Protein AF-A0A429BPX8-F1 (afdb_monomer)

Mean predicted aligned error: 16.84 Å

Solvent-accessible surface area (backbone atoms only — not comparable to full-atom values): 12762 Å² total; per-residue (Å²): 131,60,72,66,60,54,51,32,53,78,68,68,67,48,91,62,85,74,58,67,70,58,52,50,53,50,52,52,52,52,49,54,51,34,55,75,70,69,46,94,71,78,53,70,66,59,53,49,53,54,51,48,54,53,49,52,51,53,51,51,50,56,53,48,57,53,51,55,59,54,53,68,67,63,76,77,79,81,88,82,82,88,76,83,81,68,98,80,76,72,78,88,80,71,77,51,85,82,66,70,65,65,70,73,91,49,51,69,61,39,54,49,37,50,53,40,27,74,74,64,36,29,66,36,15,33,54,50,12,50,49,28,16,17,46,24,49,70,44,58,75,75,52,17,54,52,28,39,52,50,13,52,56,27,24,60,65,5,44,95,76,32,81,68,38,77,68,64,46,71,61,51,71,56,31,30,52,55,29,41,54,53,17,51,52,30,46,76,67,71,40,80,65,19,59,60,31,50,50,32,24,53,30,28,47,52,39,41,51,52,53,51,53,50,51,55,51,52,54,49,53,53,67,74,74,107

Radius of gyration: 24.96 Å; Cα contacts (8 Å, |Δi|>4): 190; chains: 1; bounding box: 56×47×80 Å

Sequence (226 aa):
MPKSTVADLLNGRSQKVPDFLLMRTIVEVCQVIAVKSGMPIESVEELTAEFTILWQAAKAEEGEAARRRNRSSAAARTGGDVLEPVPGEQSSWRPSAMDQRVPLHWGRLGKFRLRLAENGDARAAHELAVLLACEACGAGEKEAGHWGRLATYWNNRALGAVPEAAGFQLRGRRLVVLARALAEEYARAGKPSSTYFWKAVRQAEASVRKVEARREAEARQEAEVG

Ne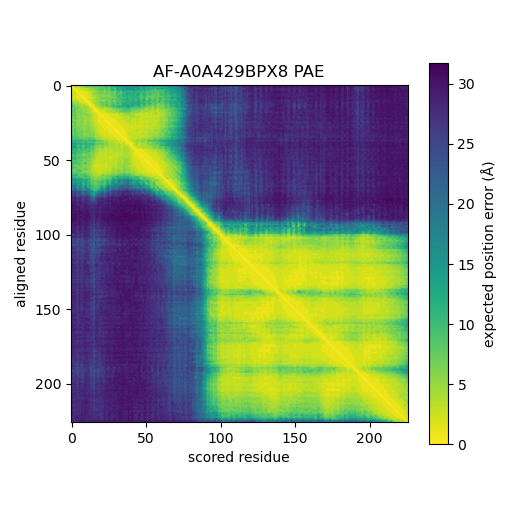arest PDB structures (foldseek):
  8bhv-assembly1_j  TM=2.435E-01  e=4.974E+00  Homo sapiens

Structure (mmCIF, N/CA/C/O backbone):
data_AF-A0A429BPX8-F1
#
_entry.id   AF-A0A429BPX8-F1
#
loop_
_atom_site.group_PDB
_atom_site.id
_atom_site.type_symbol
_atom_site.label_atom_id
_atom_site.label_alt_id
_atom_site.label_comp_id
_atom_site.label_asym_id
_atom_site.label_entity_id
_atom_site.label_seq_id
_atom_site.pdbx_PDB_ins_code
_atom_site.Cartn_x
_atom_site.Cartn_y
_atom_site.Cartn_z
_atom_site.occupancy
_atom_site.B_iso_or_equiv
_atom_site.auth_seq_id
_atom_site.auth_comp_id
_atom_site.auth_asym_id
_atom_site.auth_atom_id
_atom_site.pdbx_PDB_model_num
ATOM 1 N N . MET A 1 1 ? -8.998 -11.118 20.929 1.00 56.41 1 MET A N 1
ATOM 2 C CA . MET A 1 1 ? -7.570 -11.505 20.832 1.00 56.41 1 MET A CA 1
ATOM 3 C C . MET A 1 1 ? -7.483 -13.015 20.628 1.00 56.41 1 MET A C 1
ATOM 5 O O . MET A 1 1 ? -8.275 -13.710 21.256 1.00 56.41 1 MET A O 1
ATOM 9 N N . PRO A 1 2 ? -6.588 -13.543 19.779 1.00 70.06 2 PRO A N 1
ATOM 10 C CA . PRO A 1 2 ? -6.391 -14.989 19.652 1.00 70.06 2 PRO A CA 1
ATOM 11 C C . PRO A 1 2 ? -5.853 -15.594 20.958 1.00 70.06 2 PRO A C 1
ATOM 13 O O . PRO A 1 2 ? -4.972 -15.005 21.583 1.00 70.06 2 PRO A O 1
ATOM 16 N N . LYS A 1 3 ? -6.340 -16.780 21.354 1.00 68.00 3 LYS A N 1
ATOM 17 C CA . LYS A 1 3 ? -5.897 -17.477 22.582 1.00 68.00 3 LYS A CA 1
ATOM 18 C C . LYS A 1 3 ? -4.386 -17.745 22.602 1.00 68.00 3 LYS A C 1
ATOM 20 O O . LYS A 1 3 ? -3.767 -17.655 23.655 1.00 68.00 3 LYS A O 1
ATOM 25 N N . SER A 1 4 ? -3.791 -18.000 21.436 1.00 65.06 4 SER A N 1
ATOM 26 C CA . SER A 1 4 ? -2.343 -18.181 21.276 1.00 65.06 4 SER A CA 1
ATOM 27 C C . SER A 1 4 ? -1.546 -16.933 21.659 1.00 65.06 4 SER A C 1
ATOM 29 O O . SER A 1 4 ? -0.560 -17.036 22.371 1.00 65.06 4 SER A O 1
ATOM 31 N N . THR A 1 5 ? -2.014 -15.741 21.280 1.00 61.41 5 THR A N 1
ATOM 32 C CA . THR A 1 5 ? -1.344 -14.471 21.604 1.00 61.41 5 THR A CA 1
ATOM 33 C C . THR A 1 5 ? -1.367 -14.173 23.102 1.00 61.41 5 THR A C 1
ATOM 35 O O . THR A 1 5 ? -0.384 -13.678 23.641 1.00 61.41 5 THR A O 1
ATOM 38 N N . VAL A 1 6 ? -2.468 -14.506 23.780 1.00 66.50 6 VAL A N 1
ATOM 39 C CA . VAL A 1 6 ? -2.579 -14.374 25.241 1.00 66.50 6 VAL A CA 1
ATOM 40 C C . VAL A 1 6 ? -1.637 -15.351 25.940 1.00 66.50 6 VAL A C 1
ATOM 42 O O . VAL A 1 6 ? -0.913 -14.957 26.847 1.00 66.50 6 VAL A O 1
ATOM 45 N N . ALA A 1 7 ? -1.593 -16.606 25.486 1.00 71.44 7 ALA A N 1
ATOM 46 C CA . ALA A 1 7 ? -0.689 -17.609 26.038 1.00 71.44 7 ALA A CA 1
ATOM 47 C C . ALA A 1 7 ? 0.789 -17.230 25.843 1.00 71.44 7 ALA A C 1
ATOM 49 O O . ALA A 1 7 ? 1.585 -17.398 26.762 1.00 71.44 7 ALA A O 1
ATOM 50 N N . ASP A 1 8 ? 1.165 -16.689 24.684 1.00 73.69 8 ASP A N 1
ATOM 51 C CA . ASP A 1 8 ? 2.542 -16.253 24.426 1.00 73.69 8 ASP A CA 1
ATOM 52 C C . ASP A 1 8 ? 2.955 -15.065 25.308 1.00 73.69 8 ASP A C 1
ATOM 54 O O . ASP A 1 8 ? 4.104 -14.994 25.745 1.00 73.69 8 ASP A O 1
ATOM 58 N N . LEU A 1 9 ? 2.019 -14.154 25.598 1.00 70.75 9 LEU A N 1
ATOM 59 C CA . LEU A 1 9 ? 2.217 -13.040 26.528 1.00 70.75 9 LEU A CA 1
ATOM 60 C C . LEU A 1 9 ? 2.395 -13.524 27.970 1.00 70.75 9 LEU A C 1
ATOM 62 O O . LEU A 1 9 ? 3.380 -13.168 28.609 1.00 70.75 9 LEU A O 1
ATOM 66 N N . LEU A 1 10 ? 1.487 -14.372 28.459 1.00 72.75 10 LEU A N 1
ATOM 67 C CA . LEU A 1 10 ? 1.519 -14.871 29.839 1.00 72.75 10 LEU A CA 1
ATOM 68 C C . LEU A 1 10 ? 2.726 -15.775 30.123 1.00 72.75 10 LEU A C 1
ATOM 70 O O . LEU A 1 10 ? 3.218 -15.806 31.244 1.00 72.75 10 LEU A O 1
ATOM 74 N N . ASN A 1 11 ? 3.229 -16.487 29.112 1.00 77.75 11 ASN A N 1
ATOM 75 C CA . ASN A 1 11 ? 4.399 -17.359 29.245 1.00 77.75 11 ASN A CA 1
ATOM 76 C C . ASN A 1 11 ? 5.736 -16.644 28.968 1.00 77.75 11 ASN A C 1
ATOM 78 O O . ASN A 1 11 ? 6.752 -17.317 28.803 1.00 77.75 11 ASN A O 1
ATOM 82 N N . GLY A 1 12 ? 5.745 -15.312 28.821 1.00 71.25 12 GLY A N 1
ATOM 83 C CA . GLY A 1 12 ? 6.965 -14.540 28.550 1.00 71.25 12 GLY A CA 1
ATOM 84 C C . GLY A 1 12 ? 7.634 -14.848 27.202 1.00 71.25 12 GLY A C 1
ATOM 85 O O . GLY A 1 12 ? 8.788 -14.491 26.986 1.00 71.25 12 GLY A O 1
ATOM 86 N N . ARG A 1 13 ? 6.933 -15.513 26.273 1.00 74.69 13 ARG A N 1
ATOM 87 C CA . ARG A 1 13 ? 7.462 -15.865 24.940 1.00 74.69 13 ARG A CA 1
ATOM 88 C C . ARG A 1 13 ? 7.356 -14.706 23.952 1.00 74.69 13 ARG A C 1
ATOM 90 O O . ARG A 1 13 ? 8.024 -14.703 22.918 1.00 74.69 13 ARG A O 1
ATOM 97 N N . SER A 1 14 ? 6.516 -13.715 24.252 1.00 70.69 14 SER A N 1
ATOM 98 C CA . SER A 1 14 ? 6.428 -12.488 23.466 1.00 70.69 14 SER A CA 1
ATOM 99 C C . SER A 1 14 ? 7.637 -11.592 23.731 1.00 70.69 14 SER A C 1
ATOM 101 O O . SER A 1 14 ? 7.735 -10.965 24.777 1.00 70.69 14 SER A O 1
ATOM 103 N N . GLN A 1 15 ? 8.511 -11.447 22.733 1.00 69.00 15 GLN A N 1
ATOM 104 C CA . GLN A 1 15 ? 9.584 -10.440 22.751 1.00 69.00 15 GLN A CA 1
ATOM 105 C C . GLN A 1 15 ? 9.092 -9.008 22.486 1.00 69.00 15 GLN A C 1
ATOM 107 O O . GLN A 1 15 ? 9.887 -8.074 22.482 1.00 69.00 15 GLN A O 1
ATOM 112 N N . LYS A 1 16 ? 7.800 -8.831 22.191 1.00 73.38 16 LYS A N 1
ATOM 113 C CA . LYS A 1 16 ? 7.209 -7.516 21.933 1.00 73.38 16 LYS A CA 1
ATOM 114 C C . LYS A 1 16 ? 6.514 -7.010 23.175 1.00 73.38 16 LYS A C 1
ATOM 116 O O . LYS A 1 16 ? 5.703 -7.739 23.752 1.00 73.38 16 LYS A O 1
ATOM 121 N N . VAL A 1 17 ? 6.752 -5.740 23.490 1.00 76.38 17 VAL A N 1
ATOM 122 C CA . VAL A 1 17 ? 6.018 -5.058 24.554 1.00 76.38 17 VAL A CA 1
ATOM 123 C C . VAL A 1 17 ? 4.554 -4.910 24.104 1.00 76.38 17 VAL A C 1
ATOM 125 O O . VAL A 1 17 ? 4.314 -4.312 23.041 1.00 76.38 17 VAL A O 1
ATOM 128 N N . PRO A 1 18 ? 3.583 -5.471 24.852 1.00 77.25 18 PRO A N 1
ATOM 129 C CA . PRO A 1 18 ? 2.160 -5.416 24.516 1.00 77.25 18 PRO A CA 1
ATOM 130 C C . PRO A 1 18 ? 1.634 -3.983 24.413 1.00 77.25 18 PRO A C 1
ATOM 132 O O . PRO A 1 18 ? 2.256 -3.031 24.881 1.00 77.25 18 PRO A O 1
ATOM 135 N N . ASP A 1 19 ? 0.477 -3.831 23.771 1.00 81.88 19 ASP A N 1
ATOM 136 C CA . ASP A 1 19 ? -0.206 -2.540 23.697 1.00 81.88 19 ASP A CA 1
ATOM 137 C C . ASP A 1 19 ? -0.637 -2.064 25.094 1.00 81.88 19 ASP A C 1
ATOM 139 O O . ASP A 1 19 ? -0.994 -2.875 25.951 1.00 81.88 19 ASP A O 1
ATOM 143 N N . PHE A 1 20 ? -0.619 -0.751 25.315 1.00 80.69 20 PHE A N 1
ATOM 144 C CA . PHE A 1 20 ? -0.934 -0.151 26.609 1.00 80.69 20 PHE A CA 1
ATOM 145 C C . PHE A 1 20 ? -2.376 -0.450 27.034 1.00 80.69 20 PHE A C 1
ATOM 147 O O . PHE A 1 20 ? -2.620 -0.813 28.181 1.00 80.69 20 PHE A O 1
ATOM 154 N N . LEU A 1 21 ? -3.324 -0.391 26.092 1.00 80.31 21 LEU A N 1
ATOM 155 C CA . LEU A 1 21 ? -4.725 -0.738 26.354 1.00 80.31 21 LEU A CA 1
ATOM 156 C C . LEU A 1 21 ? -4.872 -2.184 26.831 1.00 80.31 21 LEU A C 1
ATOM 158 O O . LEU A 1 21 ? -5.643 -2.457 27.743 1.00 80.31 21 LEU A O 1
ATOM 162 N N . LEU A 1 22 ? -4.092 -3.100 26.253 1.00 81.00 22 LEU A N 1
ATOM 163 C CA . LEU A 1 22 ? -4.099 -4.497 26.665 1.00 81.00 22 LEU A CA 1
ATOM 164 C C . LEU A 1 22 ? -3.531 -4.668 28.078 1.00 81.00 22 LEU A C 1
ATOM 166 O O . LEU A 1 22 ? -4.120 -5.386 28.883 1.00 81.00 22 LEU A O 1
ATOM 170 N N . MET A 1 23 ? -2.418 -4.000 28.385 1.00 81.38 23 MET A N 1
ATOM 171 C CA . MET A 1 23 ? -1.831 -4.027 29.727 1.00 81.38 23 MET A CA 1
ATOM 172 C C . MET A 1 23 ? -2.793 -3.475 30.773 1.00 81.38 23 MET A C 1
ATOM 174 O O . MET A 1 23 ? -3.017 -4.122 31.791 1.00 81.38 23 MET A O 1
ATOM 178 N N . ARG A 1 24 ? -3.430 -2.339 30.484 1.00 81.56 24 ARG A N 1
ATOM 179 C CA . ARG A 1 24 ? -4.431 -1.736 31.361 1.00 81.56 24 ARG A CA 1
ATOM 180 C C . ARG A 1 24 ? -5.605 -2.682 31.624 1.00 81.56 24 ARG A C 1
ATOM 182 O O . ARG A 1 24 ? -5.965 -2.887 32.776 1.00 81.56 24 ARG A O 1
ATOM 189 N N . THR A 1 25 ? -6.158 -3.314 30.587 1.00 82.81 25 THR A N 1
ATOM 190 C CA . THR A 1 25 ? -7.248 -4.288 30.764 1.00 82.81 25 THR A CA 1
ATOM 191 C C . THR A 1 25 ? -6.816 -5.491 31.606 1.00 82.81 25 THR A C 1
ATOM 193 O O . THR A 1 25 ? -7.605 -5.994 32.398 1.00 82.81 25 THR A O 1
ATOM 196 N N . ILE A 1 26 ? -5.572 -5.962 31.468 1.00 83.31 26 ILE A N 1
ATOM 197 C CA . ILE A 1 26 ? -5.047 -7.050 32.307 1.00 83.31 26 ILE A CA 1
ATOM 198 C C . ILE A 1 26 ? -4.959 -6.606 33.772 1.00 83.31 26 ILE A C 1
ATOM 200 O O . ILE A 1 26 ? -5.408 -7.346 34.642 1.00 83.31 26 ILE A O 1
ATOM 204 N N . VAL A 1 27 ? -4.441 -5.404 34.041 1.00 84.62 27 VAL A N 1
ATOM 205 C CA . VAL A 1 27 ? -4.352 -4.838 35.399 1.00 84.62 27 VAL A CA 1
ATOM 206 C C . VAL A 1 27 ? -5.740 -4.710 36.030 1.00 84.62 27 VAL A C 1
ATOM 208 O O . VAL A 1 27 ? -5.947 -5.193 37.139 1.00 84.62 27 VAL A O 1
ATOM 211 N N . GLU A 1 28 ? -6.710 -4.155 35.301 1.00 84.38 28 GLU A N 1
ATOM 212 C CA . GLU A 1 28 ? -8.101 -4.023 35.756 1.00 84.38 28 GLU A CA 1
ATOM 213 C C . GLU A 1 28 ? -8.727 -5.393 36.082 1.00 84.38 28 GLU A C 1
ATOM 215 O O . GLU A 1 28 ? -9.339 -5.571 37.134 1.00 84.38 28 GLU A O 1
ATOM 220 N N . VAL A 1 29 ? -8.537 -6.400 35.220 1.00 85.19 29 VAL A N 1
ATOM 221 C CA . VAL A 1 29 ? -9.067 -7.755 35.452 1.00 85.19 29 VAL A CA 1
ATOM 222 C C . VAL A 1 29 ? -8.398 -8.423 36.656 1.00 85.19 29 VAL A C 1
ATOM 224 O O . VAL A 1 29 ? -9.091 -9.016 37.485 1.00 85.19 29 VAL A O 1
ATOM 227 N N . CYS A 1 30 ? -7.074 -8.319 36.783 1.00 84.56 30 CYS A N 1
ATOM 228 C CA . CYS A 1 30 ? -6.335 -8.862 37.922 1.00 84.56 30 CYS A CA 1
ATOM 229 C C . CYS A 1 30 ? -6.756 -8.196 39.235 1.00 84.56 30 CYS A C 1
ATOM 231 O O . CYS A 1 30 ? -6.944 -8.894 40.231 1.00 84.56 30 CYS A O 1
ATOM 233 N N . GLN A 1 31 ? -6.978 -6.881 39.225 1.00 86.56 31 GLN A N 1
ATOM 234 C CA . GLN A 1 31 ? -7.457 -6.141 40.389 1.00 86.56 31 GLN A CA 1
ATOM 235 C C . GLN A 1 31 ? -8.852 -6.609 40.811 1.00 86.56 31 GLN A C 1
ATOM 237 O O . GLN A 1 31 ? -9.064 -6.929 41.980 1.00 86.56 31 GLN A O 1
ATOM 242 N N . VAL A 1 32 ? -9.776 -6.771 39.859 1.00 86.81 32 VAL A N 1
ATOM 243 C CA . VAL A 1 32 ? -11.126 -7.279 40.148 1.00 86.81 32 VAL A CA 1
ATOM 244 C C . VAL A 1 32 ? -11.073 -8.691 40.741 1.00 86.81 32 VAL A C 1
ATOM 246 O O . VAL A 1 32 ? -11.825 -9.002 41.665 1.00 86.81 32 VAL A O 1
ATOM 249 N N . ILE A 1 33 ? -10.191 -9.559 40.236 1.00 87.25 33 ILE A N 1
ATOM 250 C CA . ILE A 1 33 ? -10.005 -10.920 40.763 1.00 87.25 33 ILE A CA 1
ATOM 251 C C . ILE A 1 33 ? -9.402 -10.892 42.174 1.00 87.25 33 ILE A C 1
ATOM 253 O O . ILE A 1 33 ? -9.852 -11.648 43.038 1.00 87.25 33 ILE A O 1
ATOM 257 N N . ALA A 1 34 ? -8.423 -10.022 42.423 1.00 86.31 34 ALA A N 1
ATOM 258 C CA . ALA A 1 34 ? -7.769 -9.883 43.720 1.00 86.31 34 ALA A CA 1
ATOM 259 C C . ALA A 1 34 ? -8.739 -9.374 44.794 1.00 86.31 34 ALA A C 1
ATOM 261 O O . ALA A 1 34 ? -8.847 -9.994 45.852 1.00 86.31 34 ALA A O 1
ATOM 262 N N . VAL A 1 35 ? -9.535 -8.345 44.477 1.00 87.88 35 VAL A N 1
ATOM 263 C CA . VAL A 1 35 ? -10.586 -7.823 45.368 1.00 87.88 35 VAL A CA 1
ATOM 264 C C . VAL A 1 35 ? -11.624 -8.900 45.678 1.00 87.88 35 VAL A C 1
ATOM 266 O O . VAL A 1 35 ? -11.980 -9.101 46.837 1.00 87.88 35 VAL A O 1
ATOM 269 N N . LYS A 1 36 ? -12.081 -9.653 44.668 1.00 87.44 36 LYS A N 1
ATOM 270 C CA . LYS A 1 36 ? -13.037 -10.757 44.876 1.00 87.44 36 LYS A CA 1
ATOM 271 C C . LYS A 1 36 ? -12.465 -11.905 45.708 1.00 87.44 36 LYS A C 1
ATOM 273 O O . LYS A 1 36 ? -13.223 -12.587 46.388 1.00 87.44 36 LYS A O 1
ATOM 278 N N . SER A 1 37 ? -11.154 -12.111 45.652 1.00 88.94 37 SER A N 1
ATOM 279 C CA . SER A 1 37 ? -10.444 -13.133 46.429 1.00 88.94 37 SER A CA 1
ATOM 280 C C . SER A 1 37 ? -10.069 -12.664 47.842 1.00 88.94 37 SER A C 1
ATOM 282 O O . SER A 1 37 ? -9.438 -13.419 48.575 1.00 88.94 37 SER A O 1
ATOM 284 N N . GLY A 1 38 ? -10.429 -11.433 48.228 1.00 88.19 38 GLY A N 1
ATOM 285 C CA . GLY A 1 38 ? -10.101 -10.862 49.537 1.00 88.19 38 GLY A CA 1
ATOM 286 C C . GLY A 1 38 ? -8.620 -10.520 49.715 1.00 88.19 38 GLY A C 1
ATOM 287 O O . GLY A 1 38 ? -8.165 -10.364 50.846 1.00 88.19 38 GLY A O 1
ATOM 288 N N . MET A 1 39 ? -7.857 -10.420 48.622 1.00 86.31 39 MET A N 1
ATOM 289 C CA . MET A 1 39 ? -6.457 -10.013 48.690 1.00 86.31 39 MET A CA 1
ATOM 290 C C . MET A 1 39 ? -6.366 -8.489 48.822 1.00 86.31 39 MET A C 1
ATOM 292 O O . MET A 1 39 ? -7.013 -7.782 48.043 1.00 86.31 39 MET A O 1
ATOM 296 N N . PRO A 1 40 ? -5.565 -7.968 49.770 1.00 80.88 40 PRO A N 1
ATOM 297 C CA . PRO A 1 40 ? -5.287 -6.544 49.831 1.00 80.88 40 PRO A CA 1
ATOM 298 C C . PRO A 1 40 ? -4.490 -6.165 48.584 1.00 80.88 40 PRO A C 1
ATOM 300 O O . PRO A 1 40 ? -3.392 -6.670 48.356 1.00 80.88 40 PRO A O 1
ATOM 303 N N . ILE A 1 41 ? -5.077 -5.311 47.757 1.00 86.62 41 ILE A N 1
ATOM 304 C CA . ILE A 1 41 ? -4.469 -4.809 46.533 1.00 86.62 41 ILE A CA 1
ATOM 305 C C . ILE A 1 41 ? -4.736 -3.311 46.429 1.00 86.62 41 ILE A C 1
ATOM 307 O O . ILE A 1 41 ? -5.766 -2.822 46.897 1.00 86.62 41 ILE A O 1
ATOM 311 N N . GLU A 1 42 ? -3.789 -2.600 45.833 1.00 84.81 42 GLU A N 1
ATOM 312 C CA . GLU A 1 42 ? -3.874 -1.167 45.568 1.00 84.81 42 GLU A CA 1
ATOM 313 C C . GLU A 1 42 ? -5.039 -0.828 44.628 1.00 84.81 42 GLU A C 1
ATOM 315 O O . GLU A 1 42 ? -5.627 -1.692 43.956 1.00 84.81 42 GLU A O 1
ATOM 320 N N . SER A 1 43 ? -5.405 0.453 44.596 1.00 83.75 43 SER A N 1
ATOM 321 C CA . SER A 1 43 ? -6.468 0.918 43.713 1.00 83.75 43 SER A CA 1
ATOM 322 C C . SER A 1 43 ? -6.078 0.734 42.241 1.00 83.75 43 SER A C 1
ATOM 324 O O . SER A 1 43 ? -4.904 0.732 41.868 1.00 83.75 43 SER A O 1
ATOM 326 N N . VAL A 1 44 ? -7.079 0.601 41.364 1.00 78.38 44 VAL A N 1
ATOM 327 C CA . VAL A 1 44 ? -6.840 0.505 39.912 1.00 78.38 44 VAL A CA 1
ATOM 328 C C . VAL A 1 44 ? -6.052 1.714 39.405 1.00 78.38 44 VAL A C 1
ATOM 330 O O . VAL A 1 44 ? -5.241 1.571 38.495 1.00 78.38 44 VAL A O 1
ATOM 333 N N . GLU A 1 45 ? -6.276 2.894 39.983 1.00 76.62 45 GLU A N 1
ATOM 334 C CA . GLU A 1 45 ? -5.614 4.140 39.593 1.00 76.62 45 GLU A CA 1
ATOM 335 C C . GLU A 1 45 ? -4.116 4.113 39.919 1.00 76.62 45 GLU A C 1
ATOM 337 O O . GLU A 1 45 ? -3.303 4.409 39.040 1.00 76.62 45 GLU A O 1
ATOM 342 N N . GLU A 1 46 ? -3.747 3.674 41.125 1.00 80.56 46 GLU A N 1
ATOM 343 C CA . GLU A 1 46 ? -2.350 3.527 41.561 1.00 80.56 46 GLU A CA 1
ATOM 344 C C . GLU A 1 46 ? -1.612 2.475 40.728 1.00 80.56 46 GLU A C 1
ATOM 346 O O . GLU A 1 46 ? -0.568 2.770 40.140 1.00 80.56 46 GLU A O 1
ATOM 351 N N . LEU A 1 47 ? -2.216 1.294 40.552 1.00 81.00 47 LEU A N 1
ATOM 352 C CA . LEU A 1 47 ? -1.646 0.231 39.721 1.00 81.00 47 LEU A CA 1
ATOM 353 C C . LEU A 1 47 ? -1.480 0.681 38.268 1.00 81.00 47 LEU A C 1
ATOM 355 O O . LEU A 1 47 ? -0.473 0.395 37.624 1.00 81.00 47 LEU A O 1
ATOM 359 N N . THR A 1 48 ? -2.461 1.401 37.723 1.00 77.94 48 THR A N 1
ATOM 360 C CA . THR A 1 48 ? -2.380 1.895 36.345 1.00 77.94 48 THR A CA 1
ATOM 361 C C . THR A 1 48 ? -1.267 2.930 36.202 1.00 77.94 48 THR A C 1
ATOM 363 O O . THR A 1 48 ? -0.567 2.915 35.188 1.00 77.94 48 THR A O 1
ATOM 366 N N . ALA A 1 49 ? -1.065 3.804 37.190 1.00 79.31 49 ALA A N 1
ATOM 367 C CA . ALA A 1 49 ? 0.015 4.786 37.175 1.00 79.31 49 ALA A CA 1
ATOM 368 C C . ALA A 1 49 ? 1.395 4.107 37.183 1.00 79.31 49 ALA A C 1
ATOM 370 O O . ALA A 1 49 ? 2.230 4.405 36.324 1.00 79.31 49 ALA A O 1
ATOM 371 N N . GLU A 1 50 ? 1.605 3.138 38.074 1.00 81.25 50 GLU A N 1
ATOM 372 C CA . GLU A 1 50 ? 2.860 2.386 38.160 1.00 81.25 50 GLU A CA 1
ATOM 373 C C . GLU A 1 50 ? 3.136 1.596 36.871 1.00 81.25 50 GLU A C 1
ATOM 375 O O . GLU A 1 50 ? 4.204 1.718 36.259 1.00 81.25 50 GLU A O 1
ATOM 380 N N . PHE A 1 51 ? 2.137 0.866 36.367 1.00 81.56 51 PHE A N 1
ATOM 381 C CA . PHE A 1 51 ? 2.270 0.120 35.116 1.00 81.56 51 PHE A CA 1
ATOM 382 C C . PHE A 1 51 ? 2.479 1.022 33.900 1.00 81.56 51 PHE A C 1
ATOM 384 O O . PHE A 1 51 ? 3.132 0.607 32.941 1.00 81.56 51 PHE A O 1
ATOM 391 N N . THR A 1 52 ? 1.969 2.254 33.918 1.00 80.94 52 THR A N 1
ATOM 392 C CA . THR A 1 52 ? 2.229 3.229 32.852 1.00 80.94 52 THR A CA 1
ATOM 393 C C . THR A 1 52 ? 3.705 3.598 32.798 1.00 80.94 52 THR A C 1
ATOM 395 O O . THR A 1 52 ? 4.285 3.599 31.711 1.00 80.94 52 THR A O 1
ATOM 398 N N . ILE A 1 53 ? 4.329 3.850 33.950 1.00 82.75 53 ILE A N 1
ATOM 399 C CA . ILE A 1 53 ? 5.758 4.176 34.042 1.00 82.75 53 ILE A CA 1
ATOM 400 C C . ILE A 1 53 ? 6.598 2.995 33.542 1.00 82.75 53 ILE A C 1
ATOM 402 O O . ILE A 1 53 ? 7.462 3.165 32.677 1.00 82.75 53 ILE A O 1
ATOM 406 N N . LEU A 1 54 ? 6.293 1.783 34.012 1.00 80.75 54 LEU A N 1
ATOM 407 C CA . LEU A 1 54 ? 6.991 0.562 33.598 1.00 80.75 54 LEU A CA 1
ATOM 408 C C . LEU A 1 54 ? 6.833 0.287 32.098 1.00 80.75 54 LEU A C 1
ATOM 410 O O . LEU A 1 54 ? 7.794 -0.073 31.416 1.00 80.75 54 LEU A O 1
ATOM 414 N N . TRP A 1 55 ? 5.635 0.499 31.552 1.00 82.56 55 TRP A N 1
ATOM 415 C CA . TRP A 1 55 ? 5.373 0.322 30.127 1.00 82.56 55 TRP A CA 1
ATOM 416 C C . TRP A 1 55 ? 6.128 1.342 29.269 1.00 82.56 55 TRP A C 1
ATOM 418 O O . TRP A 1 55 ? 6.695 0.977 28.236 1.00 82.56 55 TRP A O 1
ATOM 428 N N . GLN A 1 56 ? 6.174 2.607 29.694 1.00 79.19 56 GLN A N 1
ATOM 429 C CA . GLN A 1 56 ? 6.936 3.652 29.007 1.00 79.19 56 GLN A CA 1
ATOM 430 C C . GLN A 1 56 ? 8.437 3.341 29.000 1.00 79.19 56 GLN A C 1
ATOM 432 O O . GLN A 1 56 ? 9.071 3.455 27.948 1.00 79.19 56 GLN A O 1
ATOM 437 N N . ALA A 1 57 ? 8.987 2.880 30.128 1.00 79.06 57 ALA A N 1
ATOM 438 C CA . ALA A 1 57 ? 10.379 2.446 30.226 1.00 79.06 57 ALA A CA 1
ATOM 439 C C . ALA A 1 57 ? 10.670 1.264 29.281 1.00 79.06 57 ALA A C 1
ATOM 441 O O . ALA A 1 57 ? 11.585 1.335 28.459 1.00 79.06 57 ALA A O 1
ATOM 442 N N . ALA A 1 58 ? 9.821 0.232 29.294 1.00 75.81 58 ALA A N 1
ATOM 443 C CA . ALA A 1 58 ? 9.959 -0.926 28.409 1.00 75.81 58 ALA A CA 1
ATOM 444 C C . ALA A 1 58 ? 9.879 -0.545 26.917 1.00 75.81 58 ALA A C 1
ATOM 446 O O . ALA A 1 58 ? 10.600 -1.094 26.080 1.00 75.81 58 ALA A O 1
ATOM 447 N N . LYS A 1 59 ? 9.025 0.422 26.555 1.00 77.69 59 LYS A N 1
ATOM 448 C CA . LYS A 1 59 ? 8.938 0.939 25.180 1.00 77.69 59 LYS A CA 1
ATOM 449 C C . LYS A 1 59 ? 10.161 1.748 24.764 1.00 77.69 59 LYS A C 1
ATOM 451 O O . LYS A 1 59 ? 10.569 1.657 23.602 1.00 77.69 59 LYS A O 1
ATOM 456 N N . ALA A 1 60 ? 10.752 2.511 25.679 1.00 75.12 60 ALA A N 1
ATOM 457 C CA . ALA A 1 60 ? 12.000 3.220 25.422 1.00 75.12 60 ALA A CA 1
ATOM 458 C C . ALA A 1 60 ? 13.151 2.233 25.152 1.00 75.12 60 ALA A C 1
ATOM 460 O O . ALA A 1 60 ? 13.862 2.384 24.155 1.00 75.12 60 ALA A O 1
ATOM 461 N N . GLU A 1 61 ? 13.265 1.169 25.952 1.00 71.62 61 GLU A N 1
ATOM 462 C CA . GLU A 1 61 ? 14.260 0.105 25.761 1.00 71.62 61 GLU A CA 1
ATOM 463 C C . GLU A 1 61 ? 14.055 -0.684 24.455 1.00 71.62 61 GLU A C 1
ATOM 465 O O . GLU A 1 61 ? 15.022 -0.943 23.733 1.00 71.62 61 GLU A O 1
ATOM 470 N N . GLU A 1 62 ? 12.807 -1.006 24.082 1.00 72.19 62 GLU A N 1
ATOM 471 C CA . GLU A 1 62 ? 12.478 -1.627 22.784 1.00 72.19 62 GLU A CA 1
ATOM 472 C C . GLU A 1 62 ? 12.951 -0.739 21.613 1.00 72.19 62 GLU A C 1
ATOM 474 O O . GLU A 1 62 ? 13.517 -1.229 20.626 1.00 72.19 62 GLU A O 1
ATOM 479 N N . GLY A 1 63 ? 12.790 0.582 21.748 1.00 64.88 63 GLY A N 1
ATOM 480 C CA . GLY A 1 63 ? 13.276 1.576 20.791 1.00 64.88 63 GLY A CA 1
ATOM 481 C C . GLY A 1 63 ? 14.805 1.661 20.713 1.00 64.88 63 GLY A C 1
ATOM 482 O O . GLY A 1 63 ? 15.366 1.723 19.615 1.00 64.88 63 GLY A O 1
ATOM 483 N N . GLU A 1 64 ? 15.507 1.631 21.845 1.00 61.53 64 GLU A N 1
ATOM 484 C CA . GLU A 1 64 ? 16.974 1.653 21.877 1.00 61.53 64 GLU A CA 1
ATOM 485 C C . GLU A 1 64 ? 17.606 0.356 21.366 1.00 61.53 64 GLU A C 1
ATOM 487 O O . GLU A 1 64 ? 18.574 0.401 20.601 1.00 61.53 64 GLU A O 1
ATOM 492 N N . ALA A 1 65 ? 17.043 -0.802 21.711 1.00 59.31 65 ALA A N 1
ATOM 493 C CA . ALA A 1 65 ? 17.502 -2.098 21.217 1.00 59.31 65 ALA A CA 1
ATOM 494 C C . ALA A 1 65 ? 17.340 -2.220 19.691 1.00 59.31 65 ALA A C 1
ATOM 496 O O . ALA A 1 65 ? 18.184 -2.827 19.020 1.00 59.31 65 ALA A O 1
ATOM 497 N N . ALA A 1 66 ? 16.293 -1.609 19.126 1.00 57.91 66 ALA A N 1
ATOM 498 C CA . ALA A 1 66 ? 16.119 -1.478 17.681 1.00 57.91 66 ALA A CA 1
ATOM 499 C C . ALA A 1 66 ? 17.165 -0.533 17.056 1.00 57.91 66 ALA A C 1
ATOM 501 O O . ALA A 1 66 ? 17.743 -0.849 16.014 1.00 57.91 66 ALA A O 1
ATOM 502 N N . ARG A 1 67 ? 17.478 0.594 17.713 1.00 55.59 67 ARG A N 1
ATOM 503 C CA . ARG A 1 67 ? 18.516 1.541 17.257 1.00 55.59 67 ARG A CA 1
ATOM 504 C C . ARG A 1 67 ? 19.923 0.937 17.287 1.00 55.59 67 ARG A C 1
ATOM 506 O O . A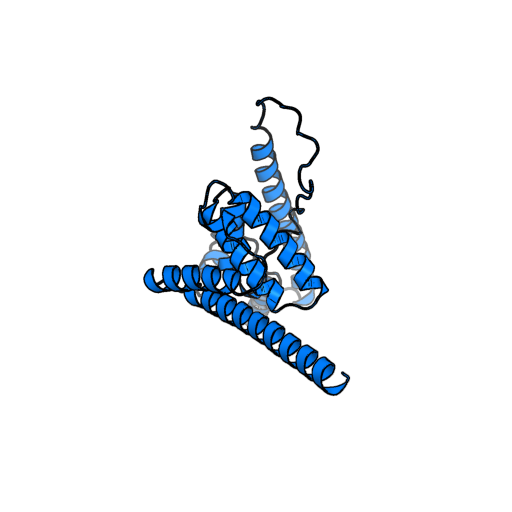RG A 1 67 ? 20.681 1.136 16.338 1.00 55.59 67 ARG A O 1
ATOM 513 N N . ARG A 1 68 ? 20.278 0.176 18.329 1.00 52.94 68 ARG A N 1
ATOM 514 C CA . ARG A 1 68 ? 21.595 -0.479 18.456 1.00 52.94 68 ARG A CA 1
ATOM 515 C C . ARG A 1 68 ? 21.813 -1.551 17.385 1.00 52.94 68 ARG A C 1
ATOM 517 O O . ARG A 1 68 ? 22.889 -1.587 16.796 1.00 52.94 68 ARG A O 1
ATOM 524 N N . ARG A 1 69 ? 20.785 -2.346 17.058 1.00 52.81 69 ARG A N 1
ATOM 525 C CA . ARG A 1 69 ? 20.836 -3.336 15.963 1.00 52.81 69 ARG A CA 1
ATOM 526 C C . ARG A 1 69 ? 21.023 -2.710 14.576 1.00 52.81 69 ARG A C 1
ATOM 528 O O . ARG A 1 69 ? 21.707 -3.292 13.745 1.00 52.81 69 ARG A O 1
ATOM 535 N N . ASN A 1 70 ? 20.475 -1.518 14.338 1.00 50.66 70 ASN A N 1
ATOM 536 C CA . ASN A 1 70 ? 20.654 -0.811 13.064 1.00 50.66 70 ASN A CA 1
ATOM 537 C C . ASN A 1 70 ? 22.033 -0.142 12.926 1.00 50.66 70 ASN A C 1
ATOM 539 O O . ASN A 1 70 ? 22.512 0.078 11.812 1.00 50.66 70 ASN A O 1
ATOM 543 N N . ARG A 1 71 ? 22.696 0.188 14.043 1.00 45.84 71 ARG A N 1
ATOM 544 C CA . ARG A 1 71 ? 24.014 0.842 14.023 1.00 45.84 71 ARG A CA 1
ATOM 545 C C . ARG A 1 71 ? 25.144 -0.142 13.701 1.00 45.84 71 ARG A C 1
ATOM 547 O O . ARG A 1 71 ? 26.071 0.226 12.988 1.00 45.84 71 ARG A O 1
ATOM 554 N N . SER A 1 72 ? 25.035 -1.400 14.132 1.00 44.50 72 SER A N 1
ATOM 555 C CA . SER A 1 72 ? 25.987 -2.464 13.780 1.00 44.50 72 SER A CA 1
ATOM 556 C C . SER A 1 72 ? 25.894 -2.908 12.313 1.00 44.50 72 SER A C 1
ATOM 558 O O . SER A 1 72 ? 26.896 -3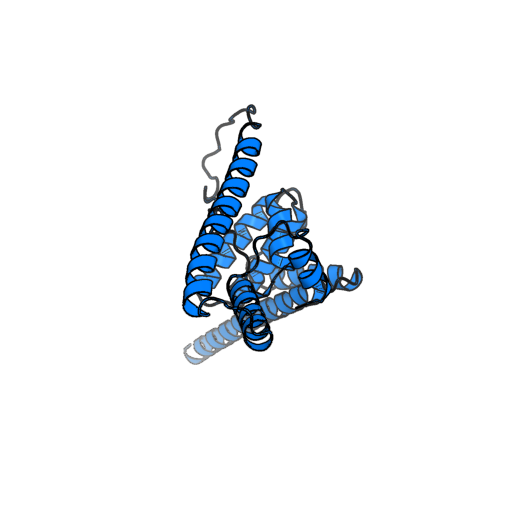.340 11.754 1.00 44.50 72 SER A O 1
ATOM 560 N N . SER A 1 73 ? 24.747 -2.730 11.644 1.00 48.25 73 SER A N 1
ATOM 561 C CA . SER A 1 73 ? 24.615 -2.989 10.199 1.00 48.25 73 SER A CA 1
ATOM 562 C C . SER A 1 73 ? 25.171 -1.876 9.298 1.00 48.25 73 SER A C 1
ATOM 564 O O . SER A 1 73 ? 25.392 -2.106 8.111 1.00 48.25 73 SER A O 1
ATOM 566 N N . ALA A 1 74 ? 25.397 -0.670 9.832 1.00 47.12 74 ALA A N 1
ATOM 567 C CA . ALA A 1 74 ? 25.883 0.478 9.061 1.00 47.12 74 ALA A CA 1
ATOM 568 C C . ALA A 1 74 ? 27.419 0.533 8.934 1.00 47.12 74 ALA A C 1
ATOM 570 O O . ALA A 1 74 ? 27.928 1.192 8.034 1.00 47.12 74 ALA A O 1
ATOM 571 N N . ALA A 1 75 ? 28.160 -0.181 9.788 1.00 41.25 75 ALA A N 1
ATOM 572 C CA . ALA A 1 75 ? 29.627 -0.165 9.805 1.00 41.25 75 ALA A CA 1
ATOM 573 C C . ALA A 1 75 ? 30.293 -1.077 8.748 1.00 41.25 75 ALA A C 1
ATOM 575 O O . ALA A 1 75 ? 31.513 -1.185 8.723 1.00 41.25 75 ALA A O 1
ATOM 576 N N . ALA A 1 76 ? 29.519 -1.729 7.872 1.00 45.91 76 ALA A N 1
ATOM 577 C CA . ALA A 1 76 ? 30.013 -2.739 6.927 1.00 45.91 76 ALA A CA 1
ATOM 578 C C . ALA A 1 76 ? 30.012 -2.299 5.446 1.00 45.91 76 ALA A C 1
ATOM 580 O O . ALA A 1 76 ? 30.012 -3.150 4.560 1.00 45.91 76 ALA A O 1
ATOM 581 N N . ARG A 1 77 ? 29.976 -0.994 5.138 1.00 43.09 77 ARG A N 1
ATOM 582 C CA . ARG A 1 77 ? 30.053 -0.507 3.746 1.00 43.09 77 ARG A CA 1
ATOM 583 C C . ARG A 1 77 ? 31.143 0.541 3.579 1.00 43.09 77 ARG A C 1
ATOM 585 O O . ARG A 1 77 ? 30.880 1.739 3.594 1.00 43.09 77 ARG A O 1
ATOM 592 N N . THR A 1 78 ? 32.355 0.045 3.376 1.00 46.47 78 THR A N 1
ATOM 593 C CA . THR A 1 78 ? 33.484 0.796 2.828 1.00 46.47 78 THR A CA 1
ATOM 594 C C . THR A 1 78 ? 33.821 0.201 1.462 1.00 46.47 78 THR A C 1
ATOM 596 O O . THR A 1 78 ? 33.941 -1.017 1.353 1.00 46.47 78 THR A O 1
ATOM 599 N N . GLY A 1 79 ? 34.015 1.058 0.455 1.00 42.72 79 GLY A N 1
ATOM 600 C CA . GLY A 1 79 ? 34.736 0.738 -0.782 1.00 42.72 79 GLY A CA 1
ATOM 601 C C . GLY A 1 79 ? 33.874 0.667 -2.044 1.00 42.72 79 GLY A C 1
ATOM 602 O O . GLY A 1 79 ? 33.076 -0.252 -2.197 1.00 42.72 79 GLY A O 1
ATOM 603 N N . GLY A 1 80 ? 34.084 1.607 -2.970 1.00 36.34 80 GLY A N 1
ATOM 604 C CA . GLY A 1 80 ? 33.581 1.494 -4.340 1.00 36.34 80 GLY A CA 1
ATOM 605 C C . GLY A 1 80 ? 33.384 2.833 -5.039 1.00 36.34 80 GLY A C 1
ATOM 606 O O . GLY A 1 80 ? 32.262 3.314 -5.088 1.00 36.34 80 GLY A O 1
ATOM 607 N N . ASP A 1 81 ? 34.495 3.398 -5.505 1.00 40.56 81 ASP A N 1
ATOM 608 C CA . ASP A 1 81 ? 34.673 4.297 -6.658 1.00 40.56 81 ASP A CA 1
ATOM 609 C C . ASP A 1 81 ? 33.551 5.294 -7.022 1.00 40.56 81 ASP A C 1
ATOM 611 O O . ASP A 1 81 ? 32.488 4.942 -7.533 1.00 40.56 81 ASP A O 1
ATOM 615 N N . VAL A 1 82 ? 33.838 6.580 -6.807 1.00 40.72 82 VAL A N 1
ATOM 616 C CA . VAL A 1 82 ? 33.004 7.706 -7.242 1.00 40.72 82 VAL A CA 1
ATOM 617 C C . VAL A 1 82 ? 33.412 8.067 -8.668 1.00 40.72 82 VAL A C 1
ATOM 619 O O . VAL A 1 82 ? 34.370 8.806 -8.873 1.00 40.72 82 VAL A O 1
ATOM 622 N N . LEU A 1 83 ? 32.672 7.562 -9.654 1.00 41.88 83 LEU A N 1
ATOM 623 C CA . LEU A 1 83 ? 32.594 8.229 -10.951 1.00 41.88 83 LEU A CA 1
ATOM 624 C C . LEU A 1 83 ? 31.674 9.447 -10.800 1.00 41.88 83 LEU A C 1
ATOM 626 O O . LEU A 1 83 ? 30.572 9.336 -10.257 1.00 41.88 83 LEU A O 1
ATOM 630 N N . GLU A 1 84 ? 32.157 10.611 -11.234 1.00 37.78 84 GLU A N 1
ATOM 631 C CA . GLU A 1 84 ? 31.409 11.871 -11.228 1.00 37.78 84 GLU A CA 1
ATOM 632 C C . GLU A 1 84 ? 30.060 11.720 -11.960 1.00 37.78 84 GLU A C 1
ATOM 634 O O . GLU A 1 84 ? 30.033 11.220 -13.089 1.00 37.78 84 GLU A O 1
ATOM 639 N N . PRO A 1 85 ? 28.930 12.152 -11.368 1.00 41.22 85 PRO A N 1
ATOM 640 C CA . PRO A 1 85 ? 27.653 12.128 -12.064 1.00 41.22 85 PRO A CA 1
ATOM 641 C C . PRO A 1 85 ? 27.589 13.212 -13.148 1.00 41.22 85 PRO A C 1
ATOM 643 O O . PRO A 1 85 ? 27.935 14.376 -12.938 1.00 41.22 85 PRO A O 1
ATOM 646 N N . VAL A 1 86 ? 27.093 12.800 -14.314 1.00 35.66 86 VAL A N 1
ATOM 647 C CA . VAL A 1 86 ? 26.810 13.623 -15.498 1.00 35.66 86 VAL A CA 1
ATOM 648 C C . VAL A 1 86 ? 25.762 14.704 -15.153 1.00 35.66 86 VAL A C 1
ATOM 650 O O . VAL A 1 86 ? 24.797 14.403 -14.442 1.00 35.66 86 VAL A O 1
ATOM 653 N N . PRO A 1 87 ? 25.871 15.955 -15.653 1.00 38.66 87 PRO A N 1
ATOM 654 C CA . PRO A 1 87 ? 24.893 16.999 -15.351 1.00 38.66 87 PRO A CA 1
ATOM 655 C C . PRO A 1 87 ? 23.542 16.659 -16.002 1.00 38.66 87 PRO A C 1
ATOM 657 O O . PRO A 1 87 ? 23.374 16.775 -17.214 1.00 38.66 87 PRO A O 1
ATOM 660 N N . GLY A 1 88 ? 22.578 16.214 -15.191 1.00 44.38 88 GLY A N 1
ATOM 661 C CA . GLY A 1 88 ? 21.223 15.855 -15.633 1.00 44.38 88 GLY A CA 1
ATOM 662 C C . GLY A 1 88 ? 20.450 14.913 -14.699 1.00 44.38 88 GLY A C 1
ATOM 663 O O . GLY A 1 88 ? 19.251 14.702 -14.896 1.00 44.38 88 GLY A O 1
ATOM 664 N N . GLU A 1 89 ? 21.086 14.352 -13.667 1.00 42.66 89 GLU A N 1
ATOM 665 C CA . GLU A 1 89 ? 20.444 13.372 -12.787 1.00 42.66 89 GLU A CA 1
ATOM 666 C C . GLU A 1 89 ? 19.504 13.989 -11.738 1.00 42.66 89 GLU A C 1
ATOM 668 O O . GLU A 1 89 ? 19.895 14.559 -10.722 1.00 42.66 89 GLU A O 1
ATOM 673 N N . GLN A 1 90 ? 18.213 13.846 -12.041 1.00 42.94 90 GLN A N 1
ATOM 674 C CA . GLN A 1 90 ? 17.168 13.300 -11.171 1.00 42.94 90 GLN A CA 1
ATOM 675 C C . GLN A 1 90 ? 17.375 13.491 -9.662 1.00 42.94 90 GLN A C 1
ATOM 677 O O . GLN A 1 90 ? 18.125 12.769 -9.016 1.00 42.94 90 GLN A O 1
ATOM 682 N N . SER A 1 91 ? 16.596 14.432 -9.118 1.00 42.97 91 SER A N 1
ATOM 683 C CA . SER A 1 91 ? 16.198 14.580 -7.713 1.00 42.97 91 SER A CA 1
ATOM 684 C C . SER A 1 91 ? 16.887 13.621 -6.729 1.00 42.97 91 SER A C 1
ATOM 686 O O . SER A 1 91 ? 16.482 12.471 -6.563 1.00 42.97 91 SER A O 1
ATOM 688 N N . SER A 1 92 ? 17.854 14.150 -5.978 1.00 47.94 92 SER A N 1
ATOM 689 C CA . SER A 1 92 ? 18.525 13.514 -4.833 1.00 47.94 92 SER A CA 1
ATOM 690 C C . SER A 1 92 ? 17.598 13.225 -3.640 1.00 47.94 92 SER A C 1
ATOM 692 O O . SER A 1 92 ? 18.055 12.975 -2.520 1.00 47.94 92 SER A O 1
ATOM 694 N N . TRP A 1 93 ? 16.280 13.265 -3.844 1.00 47.41 93 TRP A N 1
ATOM 695 C CA . TRP A 1 93 ? 15.312 13.060 -2.788 1.00 47.41 93 TRP A CA 1
ATOM 696 C C . TRP A 1 93 ? 15.333 11.603 -2.319 1.00 47.41 93 TRP A C 1
ATOM 698 O O . TRP A 1 93 ? 14.890 10.682 -3.007 1.00 47.41 93 TRP A O 1
ATOM 708 N N . ARG A 1 94 ? 15.830 11.402 -1.096 1.00 57.38 94 ARG A N 1
ATOM 709 C CA . ARG A 1 94 ? 15.648 10.170 -0.332 1.00 57.38 94 ARG A CA 1
ATOM 710 C C . ARG A 1 94 ? 14.576 10.420 0.733 1.00 57.38 94 ARG A C 1
ATOM 712 O O . ARG A 1 94 ? 14.786 11.290 1.578 1.00 57.38 94 ARG A O 1
ATOM 719 N N . PRO A 1 95 ? 13.457 9.676 0.737 1.00 58.06 95 PRO A N 1
ATOM 720 C CA . PRO A 1 95 ? 12.488 9.767 1.816 1.00 58.06 95 PRO A CA 1
ATOM 721 C C . PRO A 1 95 ? 13.138 9.358 3.137 1.00 58.06 95 PRO A C 1
ATOM 723 O O . P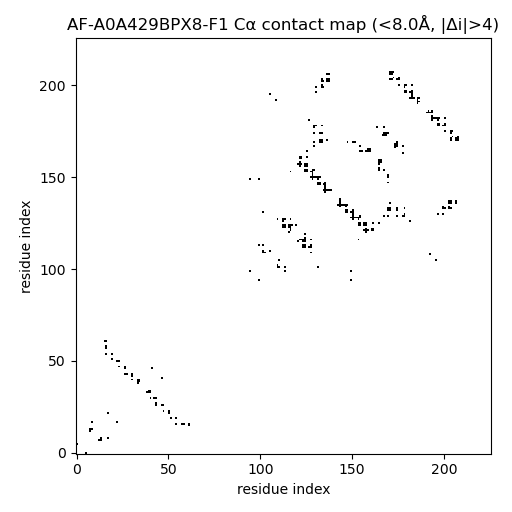RO A 1 95 ? 13.845 8.345 3.194 1.00 58.06 95 PRO A O 1
ATOM 726 N N . SER A 1 96 ? 12.868 10.118 4.200 1.00 53.31 96 SER A N 1
ATOM 727 C CA . SER A 1 96 ? 13.255 9.722 5.553 1.00 53.31 96 SER A CA 1
ATOM 728 C C . SER A 1 96 ? 12.527 8.430 5.954 1.00 53.31 96 SER A C 1
ATOM 730 O O . SER A 1 96 ? 11.487 8.093 5.388 1.00 53.31 96 SER A O 1
ATOM 732 N N . ALA A 1 97 ? 13.028 7.704 6.957 1.00 55.16 97 ALA A N 1
ATOM 733 C CA . ALA A 1 97 ? 12.368 6.486 7.444 1.00 55.16 97 ALA A CA 1
ATOM 734 C C . ALA A 1 97 ? 10.911 6.725 7.912 1.00 55.16 97 ALA A C 1
ATOM 736 O O . ALA A 1 97 ? 10.094 5.812 7.865 1.00 55.16 97 ALA A O 1
ATOM 737 N N . MET A 1 98 ? 10.568 7.955 8.321 1.00 46.94 98 MET A N 1
ATOM 738 C CA . MET A 1 98 ? 9.196 8.350 8.679 1.00 46.94 98 MET A CA 1
ATOM 739 C C . MET A 1 98 ? 8.295 8.553 7.452 1.00 46.94 98 MET A C 1
ATOM 741 O O . MET A 1 98 ? 7.084 8.342 7.531 1.00 46.94 98 MET A O 1
ATOM 745 N N . ASP A 1 99 ? 8.879 8.933 6.313 1.00 63.25 99 ASP A N 1
ATOM 746 C CA . ASP A 1 99 ? 8.153 9.161 5.063 1.00 63.25 99 ASP A CA 1
ATOM 747 C C . ASP A 1 99 ? 7.871 7.863 4.309 1.00 63.25 99 ASP A C 1
ATOM 749 O O . ASP A 1 99 ? 6.928 7.809 3.527 1.00 63.25 99 ASP A O 1
ATOM 753 N N . GLN A 1 100 ? 8.634 6.797 4.565 1.00 66.69 100 GLN A N 1
ATOM 754 C CA . GLN A 1 100 ? 8.457 5.478 3.945 1.00 66.69 100 GLN A CA 1
ATOM 755 C C . GLN A 1 100 ? 7.333 4.675 4.613 1.00 66.69 100 GLN A C 1
ATOM 757 O O . GLN A 1 100 ? 7.451 3.482 4.867 1.00 66.69 100 GLN A O 1
ATOM 762 N N . ARG A 1 101 ? 6.212 5.326 4.921 1.00 78.31 101 ARG A N 1
ATOM 763 C CA . ARG A 1 101 ? 5.028 4.652 5.457 1.00 78.31 101 ARG A CA 1
ATOM 764 C C . ARG A 1 101 ? 4.173 4.083 4.330 1.00 78.31 101 ARG A C 1
ATOM 766 O O . ARG A 1 101 ? 4.162 4.586 3.213 1.00 78.31 101 ARG A O 1
ATOM 773 N N . VAL A 1 102 ? 3.408 3.047 4.652 1.00 85.06 102 VAL A N 1
ATOM 774 C CA . VAL A 1 102 ? 2.351 2.514 3.783 1.00 85.06 102 VAL A CA 1
ATOM 775 C C . VAL A 1 102 ? 0.977 2.923 4.311 1.00 85.06 102 VAL A C 1
ATOM 777 O O . VAL A 1 102 ? 0.838 3.132 5.523 1.00 85.06 102 VAL A O 1
ATOM 780 N N . PRO A 1 103 ? -0.054 3.003 3.452 1.00 84.00 103 PRO A N 1
ATOM 781 C CA . PRO A 1 103 ? -1.425 3.223 3.892 1.00 84.00 103 PRO A CA 1
ATOM 782 C C . PRO A 1 103 ? -1.837 2.237 4.993 1.00 84.00 103 PRO A C 1
ATOM 784 O O . PRO A 1 103 ? -1.653 1.023 4.870 1.00 84.00 103 PRO A O 1
ATOM 787 N N . LEU A 1 104 ? -2.423 2.753 6.080 1.00 79.19 104 LEU A N 1
ATOM 788 C CA . LEU A 1 104 ? -2.745 1.960 7.278 1.00 79.19 104 LEU A CA 1
ATOM 789 C C . LEU A 1 104 ? -3.648 0.760 6.965 1.00 79.19 104 LEU A C 1
ATOM 791 O O . LEU A 1 104 ? -3.475 -0.324 7.523 1.00 79.19 104 LEU A O 1
ATOM 795 N N . HIS A 1 105 ? -4.577 0.940 6.028 1.00 79.19 105 HIS A N 1
ATOM 796 C CA . HIS A 1 105 ? -5.559 -0.070 5.653 1.00 79.19 105 HIS A CA 1
ATOM 797 C C . HIS A 1 105 ? -4.961 -1.270 4.891 1.00 79.19 105 HIS A C 1
ATOM 799 O O . HIS A 1 105 ? -5.638 -2.284 4.733 1.00 79.19 105 HIS A O 1
ATOM 805 N N . TRP A 1 106 ? -3.697 -1.208 4.451 1.00 83.25 106 TRP A N 1
ATOM 806 C CA . TRP A 1 106 ? -2.980 -2.370 3.901 1.00 83.25 106 TRP A CA 1
ATOM 807 C C . TRP A 1 106 ? -2.451 -3.311 4.992 1.00 83.25 106 TRP A C 1
ATOM 809 O O . TRP A 1 106 ? -2.022 -4.433 4.703 1.00 83.25 106 TRP A O 1
ATOM 819 N N . GLY A 1 107 ? -2.466 -2.871 6.254 1.00 82.94 107 GLY A N 1
ATOM 820 C CA . GLY A 1 107 ? -2.155 -3.694 7.415 1.00 82.94 107 GLY A CA 1
ATOM 821 C C . GLY A 1 107 ? -0.792 -4.388 7.332 1.00 82.94 107 GLY A C 1
ATOM 822 O O . GLY A 1 107 ? 0.243 -3.771 7.073 1.00 82.94 107 GLY A O 1
ATOM 823 N N . ARG A 1 108 ? -0.778 -5.699 7.602 1.00 82.44 108 ARG A N 1
ATOM 824 C CA . ARG A 1 108 ? 0.456 -6.503 7.645 1.00 82.44 108 ARG A CA 1
ATOM 825 C C . ARG A 1 108 ? 1.075 -6.716 6.266 1.00 82.44 108 ARG A C 1
ATOM 827 O O . ARG A 1 108 ? 2.296 -6.764 6.176 1.00 82.44 108 ARG A O 1
ATOM 834 N N . LEU A 1 109 ? 0.256 -6.816 5.218 1.00 82.75 109 LEU A N 1
ATOM 835 C CA . LEU A 1 109 ? 0.731 -7.024 3.851 1.00 82.75 109 LEU A CA 1
ATOM 836 C C . LEU A 1 109 ? 1.568 -5.834 3.380 1.00 82.75 109 LEU A C 1
ATOM 838 O O . LEU A 1 109 ? 2.691 -6.028 2.925 1.00 82.75 109 LEU A O 1
ATOM 842 N N . GLY A 1 110 ? 1.049 -4.614 3.550 1.00 85.44 110 GLY A N 1
ATOM 843 C CA . GLY A 1 110 ? 1.773 -3.398 3.180 1.00 85.44 110 GLY A CA 1
ATOM 844 C C . GLY A 1 110 ? 3.107 -3.283 3.919 1.00 85.44 110 GLY A C 1
ATOM 845 O O . GLY A 1 110 ? 4.139 -3.061 3.298 1.00 85.44 110 GLY A O 1
ATOM 846 N N . LYS A 1 111 ? 3.110 -3.529 5.238 1.00 86.38 111 LYS A N 1
ATOM 847 C CA . LYS A 1 111 ? 4.340 -3.510 6.053 1.00 86.38 111 LYS A CA 1
ATOM 848 C C . LYS A 1 111 ? 5.347 -4.579 5.631 1.00 86.38 111 LYS A C 1
ATOM 850 O O . LYS A 1 111 ? 6.548 -4.338 5.669 1.00 86.38 111 LYS A O 1
ATOM 855 N N . PHE A 1 112 ? 4.869 -5.764 5.257 1.00 86.50 112 PHE A N 1
ATOM 856 C CA . PHE A 1 112 ? 5.725 -6.845 4.782 1.00 86.50 112 PHE A CA 1
ATOM 857 C C . PHE A 1 112 ? 6.382 -6.494 3.441 1.00 86.50 112 PHE A C 1
ATOM 859 O O . PHE A 1 112 ? 7.594 -6.632 3.317 1.00 86.50 112 PHE A O 1
ATOM 866 N N . ARG A 1 113 ? 5.611 -5.974 2.476 1.00 88.12 113 ARG A N 1
ATOM 867 C CA . ARG A 1 113 ? 6.131 -5.529 1.170 1.00 88.12 113 ARG A CA 1
ATOM 868 C C . ARG A 1 113 ? 7.128 -4.391 1.303 1.00 88.12 113 ARG A C 1
ATOM 870 O O . ARG A 1 113 ? 8.184 -4.450 0.690 1.00 88.12 113 ARG A O 1
ATOM 877 N N . LEU A 1 114 ? 6.818 -3.416 2.157 1.00 90.25 114 LEU A N 1
ATOM 878 C CA . LEU A 1 114 ? 7.735 -2.336 2.496 1.00 90.25 114 LEU A CA 1
ATOM 879 C C . LEU A 1 114 ? 9.067 -2.884 3.011 1.00 90.25 114 LEU A C 1
ATOM 881 O O . LEU A 1 114 ? 10.107 -2.540 2.470 1.00 90.25 114 LEU A O 1
ATOM 885 N N . ARG A 1 115 ? 9.037 -3.801 3.983 1.00 87.69 115 ARG A N 1
ATOM 886 C CA . ARG A 1 115 ? 10.262 -4.392 4.535 1.00 87.69 115 ARG A CA 1
ATOM 887 C C . ARG A 1 115 ? 11.076 -5.154 3.489 1.00 87.69 115 ARG A C 1
ATOM 889 O O . ARG A 1 115 ? 12.298 -5.071 3.492 1.00 87.69 115 ARG A O 1
ATOM 896 N N . LEU A 1 116 ? 10.421 -5.919 2.614 1.00 84.38 116 LEU A N 1
ATOM 897 C CA . LEU A 1 116 ? 11.117 -6.611 1.525 1.00 84.38 116 LEU A CA 1
ATOM 898 C C . LEU A 1 116 ? 11.792 -5.609 0.581 1.00 84.38 116 LEU A C 1
ATOM 900 O O . LEU A 1 116 ? 12.972 -5.760 0.273 1.00 84.38 116 LEU A O 1
ATOM 904 N N . ALA A 1 117 ? 11.076 -4.554 0.195 1.00 88.69 117 ALA A N 1
ATOM 905 C CA . ALA A 1 117 ? 11.610 -3.497 -0.653 1.00 88.69 117 ALA A CA 1
ATOM 906 C C . ALA A 1 117 ? 12.775 -2.741 0.022 1.00 88.69 117 ALA A C 1
ATOM 908 O O . ALA A 1 117 ? 13.780 -2.445 -0.622 1.00 88.69 117 ALA A O 1
ATOM 909 N N . GLU A 1 118 ? 12.685 -2.470 1.328 1.00 87.25 118 GLU A N 1
ATOM 910 C CA . GLU A 1 118 ? 13.770 -1.889 2.135 1.00 87.25 118 GLU A CA 1
ATOM 911 C C . GLU A 1 118 ? 15.012 -2.791 2.176 1.00 87.25 118 GLU A C 1
ATOM 913 O O . GLU A 1 118 ? 16.135 -2.288 2.141 1.00 87.25 118 GLU A O 1
ATOM 918 N N . A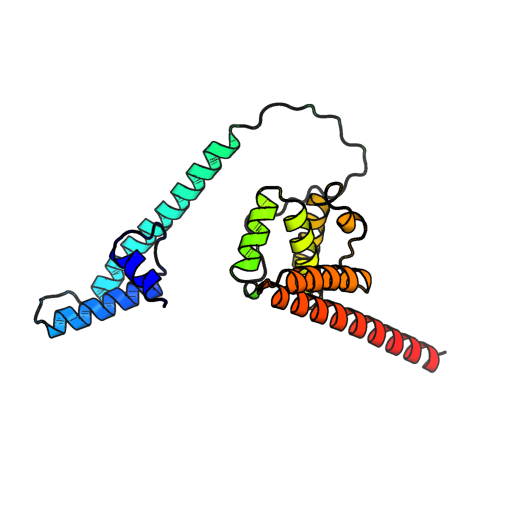SN A 1 119 ? 14.817 -4.113 2.182 1.00 86.00 119 ASN A N 1
ATOM 919 C CA . ASN A 1 119 ? 15.887 -5.110 2.125 1.00 86.00 119 ASN A CA 1
ATOM 920 C C . ASN A 1 119 ? 16.478 -5.303 0.715 1.00 86.00 119 ASN A C 1
ATOM 922 O O . ASN A 1 119 ? 17.362 -6.140 0.544 1.00 86.00 119 ASN A O 1
ATOM 926 N N . GLY A 1 120 ? 16.021 -4.541 -0.283 1.00 84.56 120 GLY A N 1
ATOM 927 C CA . GLY A 1 120 ? 16.544 -4.578 -1.650 1.00 84.56 120 GLY A CA 1
ATOM 928 C C . GLY A 1 120 ? 15.815 -5.531 -2.598 1.00 84.56 120 GLY A C 1
ATOM 929 O O . GLY A 1 120 ? 16.298 -5.754 -3.704 1.00 84.56 120 GLY A O 1
ATOM 930 N N . ASP A 1 121 ? 14.659 -6.080 -2.213 1.00 87.88 121 ASP A N 1
ATOM 931 C CA . ASP A 1 121 ? 13.827 -6.858 -3.135 1.00 87.88 121 ASP A CA 1
ATOM 932 C C . ASP A 1 121 ? 13.192 -5.927 -4.185 1.00 87.88 121 ASP A C 1
ATOM 934 O O . ASP A 1 121 ? 12.251 -5.173 -3.908 1.00 87.88 121 ASP A O 1
ATOM 938 N N . ALA A 1 122 ? 13.716 -5.993 -5.410 1.00 88.75 122 ALA A N 1
ATOM 939 C CA . ALA A 1 122 ? 13.260 -5.182 -6.531 1.00 88.75 122 ALA A CA 1
ATOM 940 C C . ALA A 1 122 ? 11.807 -5.481 -6.937 1.00 88.75 122 ALA A C 1
ATOM 942 O O . ALA A 1 122 ? 11.074 -4.564 -7.316 1.00 88.75 122 ALA A O 1
ATOM 943 N N . ARG A 1 123 ? 11.346 -6.736 -6.820 1.00 91.62 123 ARG A N 1
ATOM 944 C CA . ARG A 1 123 ? 9.953 -7.092 -7.133 1.00 91.62 123 ARG A CA 1
ATOM 945 C C . ARG A 1 123 ? 9.016 -6.483 -6.103 1.00 91.62 123 ARG A C 1
ATOM 947 O O . ARG A 1 123 ? 8.021 -5.869 -6.481 1.00 91.62 123 ARG A O 1
ATOM 954 N N . ALA A 1 124 ? 9.356 -6.588 -4.820 1.00 91.31 124 ALA A N 1
ATOM 955 C CA . ALA A 1 124 ? 8.577 -5.958 -3.759 1.00 91.31 124 ALA A CA 1
ATOM 956 C C . ALA A 1 124 ? 8.541 -4.427 -3.902 1.00 91.31 124 ALA A C 1
ATOM 958 O O . ALA A 1 124 ? 7.492 -3.825 -3.673 1.00 91.31 124 ALA A O 1
ATOM 959 N N . ALA A 1 125 ? 9.646 -3.802 -4.326 1.00 90.88 125 ALA A N 1
ATOM 960 C CA . ALA A 1 125 ? 9.695 -2.370 -4.615 1.00 90.88 125 ALA A CA 1
ATOM 961 C C . ALA A 1 125 ? 8.752 -1.980 -5.770 1.00 90.88 125 ALA A C 1
ATOM 963 O O . ALA A 1 125 ? 7.971 -1.038 -5.629 1.00 90.88 125 ALA A O 1
ATOM 964 N N . HIS A 1 126 ? 8.739 -2.738 -6.872 1.00 93.94 126 HIS A N 1
ATOM 965 C CA . HIS A 1 126 ? 7.814 -2.490 -7.984 1.00 93.94 126 HIS A CA 1
ATOM 966 C C . HIS A 1 126 ? 6.343 -2.680 -7.580 1.00 93.94 126 HIS A C 1
ATOM 968 O O . HIS A 1 126 ? 5.503 -1.825 -7.858 1.00 93.94 126 HIS A O 1
ATOM 974 N N . GLU A 1 127 ? 6.017 -3.766 -6.875 1.00 94.00 127 GLU A N 1
ATOM 975 C CA . GLU A 1 127 ? 4.658 -4.011 -6.374 1.00 94.00 127 GLU A CA 1
ATOM 976 C C . GLU A 1 127 ? 4.179 -2.875 -5.463 1.00 94.00 127 GLU A C 1
ATOM 978 O O . GLU A 1 127 ? 3.038 -2.416 -5.566 1.00 94.00 127 GLU A O 1
ATOM 983 N N . LEU A 1 128 ? 5.064 -2.398 -4.583 1.00 94.31 128 LEU A N 1
ATOM 984 C CA . LEU A 1 128 ? 4.777 -1.290 -3.685 1.00 94.31 128 LEU A CA 1
ATOM 985 C C . LEU A 1 128 ? 4.542 0.010 -4.461 1.00 94.31 128 LEU A C 1
ATOM 987 O O . LEU A 1 128 ? 3.604 0.740 -4.145 1.00 94.31 128 LEU A O 1
ATOM 991 N N . ALA A 1 129 ? 5.332 0.270 -5.504 1.00 94.69 129 ALA A N 1
ATOM 992 C CA . ALA A 1 129 ? 5.145 1.419 -6.380 1.00 94.69 129 ALA A CA 1
ATOM 993 C C . ALA A 1 129 ? 3.770 1.419 -7.063 1.00 94.69 129 ALA A C 1
ATOM 995 O O . ALA A 1 129 ? 3.068 2.432 -7.035 1.00 94.69 129 ALA A O 1
ATOM 996 N N . VAL A 1 130 ? 3.350 0.278 -7.617 1.00 94.94 130 VAL A N 1
ATOM 997 C CA . VAL A 1 130 ? 2.038 0.133 -8.270 1.00 94.94 130 VAL A CA 1
ATOM 998 C C . VAL A 1 130 ? 0.899 0.371 -7.285 1.00 94.94 130 VAL A C 1
ATOM 1000 O O . VAL A 1 130 ? -0.022 1.136 -7.578 1.00 94.94 130 VAL A O 1
ATOM 1003 N N . LEU A 1 131 ? 0.967 -0.226 -6.094 1.00 94.19 131 LEU A N 1
ATOM 1004 C CA . LEU A 1 131 ? -0.059 -0.034 -5.072 1.00 94.19 131 LEU A CA 1
ATOM 1005 C C . LEU A 1 131 ? -0.125 1.426 -4.590 1.00 94.19 131 LEU A C 1
ATOM 1007 O O . LEU A 1 131 ? -1.217 1.966 -4.419 1.00 94.19 131 LEU A O 1
ATOM 1011 N N . LEU A 1 132 ? 1.022 2.087 -4.398 1.00 94.62 132 LEU A N 1
ATOM 1012 C CA . LEU A 1 132 ? 1.076 3.483 -3.944 1.00 94.62 132 LEU A CA 1
ATOM 1013 C C . LEU A 1 132 ? 0.554 4.447 -5.013 1.00 94.62 132 LEU A C 1
ATOM 1015 O O . LEU A 1 132 ? -0.151 5.398 -4.683 1.00 94.62 132 LEU A O 1
ATOM 1019 N N . ALA A 1 133 ? 0.830 4.180 -6.290 1.00 94.56 133 ALA A N 1
ATOM 1020 C CA . ALA A 1 133 ? 0.250 4.938 -7.395 1.00 94.56 133 ALA A CA 1
ATOM 1021 C C . ALA A 1 133 ? -1.277 4.778 -7.465 1.00 94.56 133 ALA A C 1
ATOM 1023 O O . ALA A 1 133 ? -1.992 5.755 -7.694 1.00 94.56 133 ALA A O 1
ATOM 1024 N N . CYS A 1 134 ? -1.798 3.574 -7.203 1.00 93.12 134 CYS A N 1
ATOM 1025 C CA . CYS A 1 134 ? -3.243 3.357 -7.109 1.00 93.12 134 CYS A CA 1
ATOM 1026 C C . CYS A 1 134 ? -3.856 4.113 -5.924 1.00 93.12 134 CYS A C 1
ATOM 1028 O O . CYS A 1 134 ? -4.926 4.705 -6.063 1.00 93.12 134 CYS A O 1
ATOM 1030 N N . GLU A 1 135 ? -3.166 4.177 -4.785 1.00 93.44 135 GLU A N 1
ATOM 1031 C CA . GLU A 1 135 ? -3.659 4.956 -3.649 1.00 93.44 135 GLU A CA 1
ATOM 1032 C C . GLU A 1 135 ? -3.619 6.462 -3.920 1.00 93.44 135 GLU A C 1
ATOM 1034 O O . GLU A 1 135 ? -4.566 7.179 -3.597 1.00 93.44 135 GLU A O 1
ATOM 1039 N N . ALA A 1 136 ? -2.593 6.942 -4.626 1.00 91.31 136 ALA A N 1
ATOM 1040 C CA . ALA A 1 136 ? -2.521 8.326 -5.088 1.00 91.31 136 ALA A CA 1
ATOM 1041 C C . ALA A 1 136 ? -3.701 8.724 -5.996 1.00 91.31 136 ALA A C 1
ATOM 1043 O O . ALA A 1 136 ? -4.005 9.910 -6.121 1.00 91.31 136 ALA A O 1
ATOM 1044 N N . CYS A 1 137 ? -4.359 7.755 -6.639 1.00 89.81 137 CYS A N 1
ATOM 1045 C CA . CYS A 1 137 ? -5.534 7.980 -7.477 1.00 89.81 137 CYS A CA 1
ATOM 1046 C C . CYS A 1 137 ? -6.833 8.156 -6.671 1.00 89.81 137 CYS A C 1
ATOM 1048 O O . CYS A 1 137 ? -7.754 8.814 -7.157 1.00 89.81 137 CYS A O 1
ATOM 1050 N N . GLY A 1 138 ? -6.916 7.564 -5.474 1.00 81.50 138 GLY A N 1
ATOM 1051 C CA . GLY A 1 138 ? -8.085 7.631 -4.589 1.00 81.50 138 GLY A CA 1
ATOM 1052 C C . GLY A 1 138 ? -7.979 8.667 -3.465 1.00 81.50 138 GLY A C 1
ATOM 1053 O O . GLY A 1 138 ? -8.973 8.925 -2.791 1.00 81.50 138 GLY A O 1
ATOM 1054 N N . ALA A 1 139 ? -6.795 9.241 -3.254 1.00 84.88 139 ALA A N 1
ATOM 1055 C CA . ALA A 1 139 ? -6.515 10.143 -2.144 1.00 84.88 139 ALA A CA 1
ATOM 1056 C C . ALA A 1 139 ? -6.820 11.622 -2.460 1.00 84.88 139 ALA A C 1
ATOM 1058 O O . ALA A 1 139 ? -6.901 12.034 -3.620 1.00 84.88 139 ALA A O 1
ATOM 1059 N N . GLY A 1 140 ? -6.950 12.444 -1.411 1.00 80.12 140 GLY A N 1
ATOM 1060 C CA . GLY A 1 140 ? -7.028 13.904 -1.545 1.00 80.12 140 GLY A CA 1
ATOM 1061 C C . GLY A 1 140 ? -5.717 14.510 -2.065 1.00 80.12 140 GLY A C 1
ATOM 1062 O O . GLY A 1 140 ? -4.671 13.872 -2.007 1.00 80.12 140 GLY A O 1
ATOM 1063 N N . GLU A 1 141 ? -5.736 15.755 -2.548 1.00 77.19 141 GLU A N 1
ATOM 1064 C CA . GLU A 1 141 ? -4.618 16.373 -3.292 1.00 77.19 141 GLU A CA 1
ATOM 1065 C C . GLU A 1 141 ? -3.251 16.297 -2.579 1.00 77.19 141 GLU A C 1
ATOM 1067 O O . GLU A 1 141 ? -2.252 15.883 -3.174 1.00 77.19 141 GLU A O 1
ATOM 1072 N N . LYS A 1 142 ? -3.209 16.609 -1.276 1.00 77.38 142 LYS A N 1
ATOM 1073 C CA . LYS A 1 142 ? -1.980 16.534 -0.463 1.00 77.38 142 LYS A CA 1
ATOM 1074 C C . LYS A 1 142 ? -1.442 15.105 -0.341 1.00 77.38 142 LYS A C 1
ATOM 1076 O O . LYS A 1 142 ? -0.236 14.880 -0.443 1.00 77.38 142 LYS A O 1
ATOM 1081 N N . GLU A 1 143 ? -2.329 14.138 -0.136 1.00 82.19 143 GLU A N 1
ATOM 1082 C CA . GLU A 1 143 ? -1.966 12.726 -0.003 1.00 82.19 143 GLU A CA 1
ATOM 1083 C C . GLU A 1 143 ? -1.594 12.109 -1.352 1.00 82.19 143 GLU A C 1
ATOM 1085 O O . GLU A 1 143 ? -0.622 11.364 -1.435 1.00 82.19 143 GLU A O 1
ATOM 1090 N N . ALA A 1 144 ? -2.285 12.488 -2.428 1.00 85.69 144 ALA A N 1
ATOM 1091 C CA . ALA A 1 144 ? -1.977 12.064 -3.787 1.00 85.69 144 ALA A CA 1
ATOM 1092 C C . ALA A 1 144 ? -0.548 12.453 -4.192 1.00 85.69 144 ALA A C 1
ATOM 1094 O O . ALA A 1 144 ? 0.174 11.640 -4.770 1.00 85.69 144 ALA A O 1
ATOM 1095 N N . GLY A 1 145 ? -0.109 13.667 -3.840 1.00 82.81 145 GLY A N 1
ATOM 1096 C CA . GLY A 1 145 ? 1.271 14.102 -4.062 1.00 82.81 145 GLY A CA 1
ATOM 1097 C C . GLY A 1 145 ? 2.295 13.296 -3.253 1.00 82.81 145 GLY A C 1
ATOM 1098 O O . GLY A 1 145 ? 3.348 12.932 -3.776 1.00 82.81 145 GLY A O 1
ATOM 1099 N N . HIS A 1 146 ? 1.992 12.984 -1.991 1.00 87.00 146 HIS A N 1
ATOM 1100 C CA . HIS A 1 146 ? 2.859 12.158 -1.143 1.00 87.00 146 HIS A CA 1
ATOM 1101 C C . HIS A 1 146 ? 2.991 10.724 -1.679 1.00 87.00 146 HIS A C 1
ATOM 1103 O O . HIS A 1 146 ? 4.108 10.251 -1.898 1.00 87.00 146 HIS A O 1
ATOM 1109 N N . TRP A 1 147 ? 1.867 10.059 -1.953 1.00 89.25 147 TRP A N 1
ATOM 1110 C CA . TRP A 1 147 ? 1.851 8.691 -2.468 1.00 89.25 147 TRP A CA 1
ATOM 1111 C C . TRP A 1 147 ? 2.461 8.585 -3.863 1.00 89.25 147 TRP A C 1
ATOM 1113 O O . TRP A 1 147 ? 3.209 7.646 -4.125 1.00 89.25 147 TRP A O 1
ATOM 1123 N N . GLY A 1 148 ? 2.236 9.582 -4.722 1.00 88.75 148 GLY A N 1
ATOM 1124 C CA . GLY A 1 148 ? 2.873 9.658 -6.035 1.00 88.75 148 GLY A CA 1
ATOM 1125 C C . GLY A 1 148 ? 4.400 9.724 -5.949 1.00 88.75 148 GLY A C 1
ATOM 1126 O O . GLY A 1 148 ? 5.082 8.973 -6.641 1.00 88.75 148 GLY A O 1
ATOM 1127 N N . ARG A 1 149 ? 4.955 10.555 -5.053 1.00 88.56 149 ARG A N 1
ATOM 1128 C CA . ARG A 1 149 ? 6.416 10.633 -4.853 1.00 88.56 149 ARG A CA 1
ATOM 1129 C C . ARG A 1 149 ? 7.008 9.314 -4.362 1.00 88.56 149 ARG A C 1
ATOM 1131 O O . ARG A 1 149 ? 8.036 8.880 -4.878 1.00 88.56 149 ARG A O 1
ATOM 1138 N N . LEU A 1 150 ? 6.359 8.662 -3.397 1.00 90.69 150 LEU A N 1
ATOM 1139 C CA . LEU A 1 150 ? 6.813 7.360 -2.902 1.00 90.69 150 LEU A CA 1
ATOM 1140 C C . LEU A 1 150 ? 6.707 6.271 -3.971 1.00 90.69 150 LEU A C 1
ATOM 1142 O O . LEU A 1 150 ? 7.600 5.435 -4.074 1.00 90.69 150 LEU A O 1
ATOM 1146 N N . ALA A 1 151 ? 5.657 6.294 -4.790 1.00 92.44 151 ALA A N 1
ATOM 1147 C CA . ALA A 1 151 ? 5.503 5.356 -5.890 1.00 92.44 151 ALA A CA 1
ATOM 1148 C C . ALA A 1 151 ? 6.658 5.474 -6.898 1.00 92.44 151 ALA A C 1
ATOM 1150 O O . ALA A 1 151 ? 7.281 4.469 -7.232 1.00 92.44 151 ALA A O 1
ATOM 1151 N N . THR A 1 152 ? 7.016 6.695 -7.308 1.00 90.62 152 THR A N 1
ATOM 1152 C CA . THR A 1 152 ? 8.186 6.931 -8.171 1.00 90.62 152 THR A CA 1
ATOM 1153 C C . THR A 1 152 ? 9.476 6.444 -7.519 1.00 90.62 152 THR A C 1
ATOM 1155 O O . THR A 1 152 ? 10.258 5.739 -8.153 1.00 90.62 152 THR A O 1
ATOM 1158 N N . TYR A 1 153 ? 9.685 6.770 -6.242 1.00 90.44 153 TYR A N 1
ATOM 1159 C CA . TYR A 1 153 ? 10.870 6.345 -5.500 1.00 90.44 153 TYR A CA 1
ATOM 1160 C C . TYR A 1 153 ? 11.047 4.821 -5.504 1.00 90.44 153 TYR A C 1
ATOM 1162 O O . TYR A 1 153 ? 12.129 4.316 -5.811 1.00 90.44 153 TYR A O 1
ATOM 1170 N N . TRP A 1 154 ? 9.981 4.080 -5.198 1.00 91.50 154 TRP A N 1
ATOM 1171 C CA . TRP A 1 154 ? 10.031 2.622 -5.173 1.00 91.50 154 TRP A CA 1
ATOM 1172 C C . TRP A 1 154 ? 10.153 2.013 -6.571 1.00 91.50 154 TRP A C 1
ATOM 1174 O O . TRP A 1 154 ? 10.873 1.030 -6.731 1.00 91.50 154 TRP A O 1
ATOM 1184 N N . ASN A 1 155 ? 9.547 2.619 -7.597 1.00 90.88 155 ASN A N 1
ATOM 1185 C CA . ASN A 1 155 ? 9.719 2.139 -8.967 1.00 90.88 155 ASN A CA 1
ATOM 1186 C C . ASN A 1 155 ? 11.160 2.324 -9.459 1.00 90.88 155 ASN A C 1
ATOM 1188 O O . ASN A 1 155 ? 11.705 1.423 -10.089 1.00 90.88 155 ASN A O 1
ATOM 1192 N N . ASN A 1 156 ? 11.806 3.442 -9.118 1.00 87.44 156 ASN A N 1
ATOM 1193 C CA . ASN A 1 156 ? 13.206 3.688 -9.473 1.00 87.44 156 ASN A CA 1
A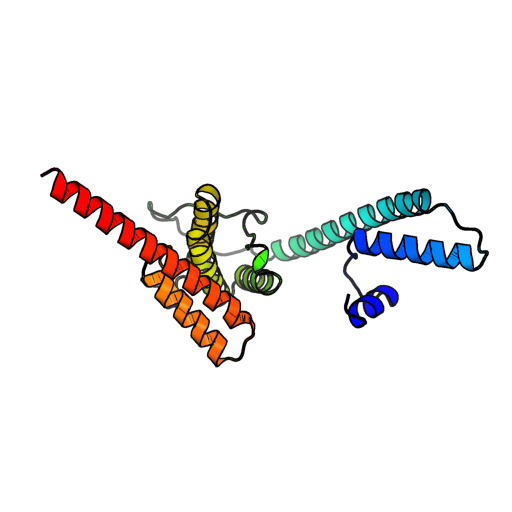TOM 1194 C C . ASN A 1 156 ? 14.145 2.649 -8.849 1.00 87.44 156 ASN A C 1
ATOM 1196 O O . ASN A 1 156 ? 15.116 2.245 -9.476 1.00 87.44 156 ASN A O 1
ATOM 1200 N N . ARG A 1 157 ? 13.832 2.159 -7.644 1.00 86.50 157 ARG A N 1
ATOM 1201 C CA . ARG A 1 157 ? 14.581 1.062 -7.007 1.00 86.50 157 ARG A CA 1
ATOM 1202 C C . ARG A 1 157 ? 14.388 -0.296 -7.677 1.00 86.50 157 ARG A C 1
ATOM 1204 O O . ARG A 1 157 ? 15.228 -1.170 -7.502 1.00 86.50 157 ARG A O 1
ATOM 1211 N N . ALA A 1 158 ? 13.294 -0.476 -8.407 1.00 87.31 158 ALA A N 1
ATOM 1212 C CA . ALA A 1 158 ? 13.038 -1.684 -9.181 1.00 87.31 158 ALA A CA 1
ATOM 1213 C C . ALA A 1 158 ? 13.556 -1.594 -10.626 1.00 87.31 158 ALA A C 1
ATOM 1215 O O . ALA A 1 158 ? 13.604 -2.608 -11.326 1.00 87.31 158 ALA A O 1
ATOM 1216 N N . LEU A 1 159 ? 13.920 -0.394 -11.087 1.00 85.31 159 LEU A N 1
ATOM 1217 C CA . LEU A 1 159 ? 14.344 -0.150 -12.459 1.00 85.31 159 LEU A CA 1
ATOM 1218 C C . LEU A 1 159 ? 15.625 -0.935 -12.779 1.00 85.31 159 LEU A C 1
ATOM 1220 O O . LEU A 1 159 ? 16.543 -1.011 -11.967 1.00 85.31 159 LEU A O 1
ATOM 1224 N N . GLY A 1 160 ? 15.666 -1.560 -13.956 1.00 83.19 160 GLY A N 1
ATOM 1225 C CA . GLY A 1 160 ? 16.777 -2.416 -14.391 1.00 83.19 160 GLY A CA 1
ATOM 1226 C C . GLY A 1 160 ? 16.742 -3.845 -13.833 1.00 83.19 160 GLY A C 1
ATOM 1227 O O . GLY A 1 160 ? 17.255 -4.749 -14.481 1.00 83.19 160 GLY A O 1
ATOM 1228 N N . ALA A 1 161 ? 16.083 -4.076 -12.693 1.00 86.06 161 ALA A N 1
ATOM 1229 C CA . ALA A 1 161 ? 15.914 -5.408 -12.103 1.00 86.06 161 ALA A CA 1
ATOM 1230 C C . ALA A 1 161 ? 14.547 -6.043 -12.420 1.00 86.06 161 ALA A C 1
ATOM 1232 O O . ALA A 1 161 ? 14.436 -7.264 -12.505 1.00 86.06 161 ALA A O 1
ATOM 1233 N N . VAL A 1 162 ? 13.507 -5.225 -12.610 1.00 89.19 162 VAL A N 1
ATOM 1234 C CA . VAL A 1 162 ? 12.156 -5.661 -12.992 1.00 89.19 162 VAL A CA 1
ATOM 1235 C C . VAL A 1 162 ? 11.804 -5.044 -14.351 1.00 89.19 162 VAL A C 1
ATOM 1237 O O . VAL A 1 162 ? 11.677 -3.819 -14.432 1.00 89.19 162 VAL A O 1
ATOM 1240 N N . PRO A 1 163 ? 11.623 -5.841 -15.421 1.00 86.94 163 PRO A N 1
ATOM 1241 C CA . PRO A 1 163 ? 11.320 -5.322 -16.759 1.00 86.94 163 PRO A CA 1
ATOM 1242 C C . PRO A 1 163 ? 10.082 -4.414 -16.801 1.00 86.94 163 PRO A C 1
ATOM 1244 O O . PRO A 1 163 ? 10.065 -3.384 -17.475 1.00 86.94 163 PRO A O 1
ATOM 1247 N N . GLU A 1 164 ? 9.049 -4.754 -16.034 1.00 88.19 164 GLU A N 1
ATOM 1248 C CA . GLU A 1 164 ? 7.786 -4.018 -15.977 1.00 88.19 164 GLU A CA 1
ATOM 1249 C C . GLU A 1 164 ? 7.933 -2.619 -15.355 1.00 88.19 164 GLU A C 1
ATOM 1251 O O . GLU A 1 164 ? 7.121 -1.735 -15.646 1.00 88.19 164 GLU A O 1
ATOM 1256 N N . ALA A 1 165 ? 8.991 -2.376 -14.569 1.00 84.56 165 ALA A N 1
ATOM 1257 C CA . ALA A 1 165 ? 9.265 -1.078 -13.952 1.00 84.56 165 ALA A CA 1
ATOM 1258 C C . ALA A 1 165 ? 9.579 0.018 -14.985 1.00 84.56 165 ALA A C 1
ATOM 1260 O O . ALA A 1 165 ? 9.273 1.186 -14.744 1.00 84.56 165 ALA A O 1
ATOM 1261 N N . ALA A 1 166 ? 10.115 -0.342 -16.157 1.00 84.62 166 ALA A N 1
ATOM 1262 C CA . ALA A 1 166 ? 10.371 0.608 -17.244 1.00 84.62 166 ALA A CA 1
ATOM 1263 C C . ALA A 1 166 ? 9.074 1.164 -17.859 1.00 84.62 166 ALA A C 1
ATOM 1265 O O . ALA A 1 166 ? 9.035 2.287 -18.351 1.00 84.62 166 ALA A O 1
ATOM 1266 N N . GLY A 1 167 ? 7.991 0.381 -17.812 1.00 84.06 167 GLY A N 1
ATOM 1267 C CA . GLY A 1 167 ? 6.681 0.763 -18.335 1.00 84.06 167 GLY A CA 1
ATOM 1268 C C . GLY A 1 167 ? 5.737 1.340 -17.281 1.00 84.06 167 GLY A C 1
ATOM 1269 O O . GLY A 1 167 ? 4.532 1.399 -17.538 1.00 84.06 167 GLY A O 1
ATOM 1270 N N . PHE A 1 168 ? 6.243 1.683 -16.097 1.00 90.56 168 PHE A N 1
ATOM 1271 C CA . PHE A 1 168 ? 5.453 2.200 -14.988 1.00 90.56 168 PHE A CA 1
ATOM 1272 C C . PHE A 1 168 ? 4.971 3.631 -15.246 1.00 90.56 168 PHE A C 1
ATOM 1274 O O . PHE A 1 168 ? 5.713 4.487 -15.720 1.00 90.56 168 PHE A O 1
ATOM 1281 N N . GLN A 1 169 ? 3.717 3.902 -14.888 1.00 89.75 169 GLN A N 1
ATOM 1282 C CA . GLN A 1 169 ? 3.133 5.241 -14.907 1.00 89.75 169 GLN A CA 1
ATOM 1283 C C . GLN A 1 169 ? 2.338 5.464 -13.624 1.00 89.75 169 GLN A C 1
ATOM 1285 O O . GLN A 1 169 ? 1.648 4.564 -13.149 1.00 89.75 169 GLN A O 1
ATOM 1290 N N . LEU A 1 170 ? 2.392 6.686 -13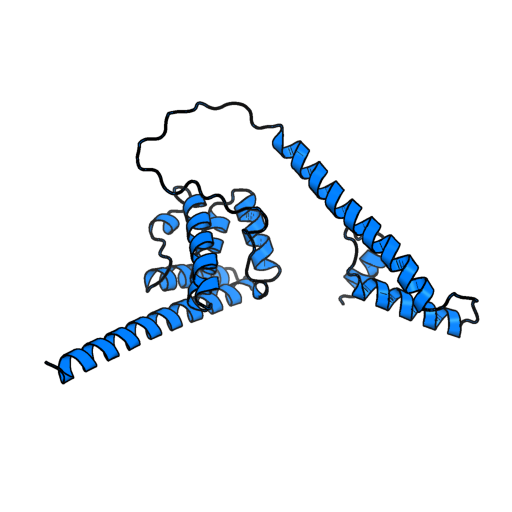.091 1.00 88.31 170 LEU A N 1
ATOM 1291 C CA . LEU A 1 170 ? 1.711 7.047 -11.843 1.00 88.31 170 LEU A CA 1
ATOM 1292 C C . LEU A 1 170 ? 0.184 7.076 -11.951 1.00 88.31 170 LEU A C 1
ATOM 1294 O O . LEU A 1 170 ? -0.493 7.050 -10.927 1.00 88.31 170 LEU A O 1
ATOM 1298 N N . ARG A 1 171 ? -0.360 7.209 -13.166 1.00 90.12 171 ARG A N 1
ATOM 1299 C CA . ARG A 1 171 ? -1.795 7.326 -13.459 1.00 90.12 171 ARG A CA 1
ATOM 1300 C C . ARG A 1 171 ? -2.086 6.790 -14.860 1.00 90.12 171 ARG A C 1
ATOM 1302 O O . ARG A 1 171 ? -1.171 6.563 -15.647 1.00 90.12 171 ARG A O 1
ATOM 1309 N N . GLY A 1 172 ? -3.368 6.652 -15.190 1.00 90.75 172 GLY A N 1
ATOM 1310 C CA . GLY A 1 172 ? -3.815 6.313 -16.541 1.00 90.75 172 GLY A CA 1
ATOM 1311 C C . GLY A 1 172 ? -3.967 4.812 -16.788 1.00 90.75 172 GLY A C 1
ATOM 1312 O O . GLY A 1 172 ? -3.820 3.984 -15.888 1.00 90.75 172 GLY A O 1
ATOM 1313 N N . ARG A 1 173 ? -4.266 4.450 -18.042 1.00 91.81 173 ARG A N 1
ATOM 1314 C CA . ARG A 1 173 ? -4.557 3.060 -18.442 1.00 91.81 173 ARG A CA 1
ATOM 1315 C C . ARG A 1 173 ? -3.397 2.106 -18.161 1.00 91.81 173 ARG A C 1
ATOM 1317 O O . ARG A 1 173 ? -3.626 0.951 -17.818 1.00 91.81 173 ARG A O 1
ATOM 1324 N N . ARG A 1 174 ? -2.154 2.585 -18.248 1.00 91.88 174 ARG A N 1
ATOM 1325 C CA . ARG A 1 174 ? -0.977 1.753 -17.979 1.00 91.88 174 ARG A CA 1
ATOM 1326 C C . ARG A 1 174 ? -0.901 1.307 -16.519 1.00 91.88 174 ARG A C 1
ATOM 1328 O O . ARG A 1 174 ? -0.591 0.145 -16.272 1.00 91.88 174 ARG A O 1
ATOM 1335 N N . LEU A 1 175 ? -1.255 2.182 -15.574 1.00 93.56 175 LEU A N 1
ATOM 1336 C CA . LEU A 1 175 ? -1.343 1.821 -14.158 1.00 93.56 175 LEU A CA 1
ATOM 1337 C C . LEU A 1 175 ? -2.393 0.728 -13.923 1.00 93.56 175 LEU A C 1
ATOM 1339 O O . LEU A 1 175 ? -2.126 -0.224 -13.197 1.00 93.56 175 LEU A O 1
ATOM 1343 N N . VAL A 1 176 ? -3.557 0.830 -14.576 1.00 94.06 176 VAL A N 1
ATOM 1344 C CA . VAL A 1 176 ? -4.624 -0.184 -14.484 1.00 94.06 176 VAL A CA 1
ATOM 1345 C C . VAL A 1 176 ? -4.121 -1.548 -14.952 1.00 94.06 176 VAL A C 1
ATOM 1347 O O . VAL A 1 176 ? -4.333 -2.545 -14.266 1.00 94.06 176 VAL A O 1
ATOM 1350 N N . VAL A 1 177 ? -3.423 -1.594 -16.091 1.00 94.69 177 VAL A N 1
ATOM 1351 C CA . VAL A 1 177 ? -2.861 -2.837 -16.641 1.00 94.69 177 VAL A CA 1
ATOM 1352 C C . VAL A 1 177 ? -1.862 -3.467 -15.670 1.00 94.69 177 VAL A C 1
ATOM 1354 O O . VAL A 1 177 ? -1.964 -4.657 -15.386 1.00 94.69 177 VAL A O 1
ATOM 1357 N N . LEU A 1 178 ? -0.939 -2.676 -15.114 1.00 93.31 178 LEU A N 1
ATOM 1358 C CA . LEU A 1 178 ? 0.054 -3.169 -14.152 1.00 93.31 178 LEU A CA 1
ATOM 1359 C C . LEU A 1 178 ? -0.599 -3.671 -12.857 1.00 93.31 178 LEU A C 1
ATOM 1361 O O . LEU A 1 178 ? -0.290 -4.766 -12.388 1.00 93.31 178 LEU A O 1
ATOM 1365 N N . ALA A 1 179 ? -1.546 -2.912 -12.302 1.00 93.50 179 ALA A N 1
ATOM 1366 C CA . ALA A 1 179 ? -2.276 -3.309 -11.101 1.00 93.50 179 ALA A CA 1
ATOM 1367 C C . ALA A 1 179 ? -3.088 -4.594 -11.322 1.00 93.50 179 ALA A C 1
ATOM 1369 O O . ALA A 1 179 ? -3.131 -5.458 -10.444 1.00 93.50 179 ALA A O 1
ATOM 1370 N N . ARG A 1 180 ? -3.705 -4.741 -12.501 1.00 94.88 180 ARG A N 1
ATOM 1371 C CA . ARG A 1 180 ? -4.499 -5.918 -12.865 1.00 94.88 180 ARG A CA 1
ATOM 1372 C C . ARG A 1 180 ? -3.624 -7.151 -13.051 1.00 94.88 180 ARG A C 1
ATOM 1374 O O . ARG A 1 180 ? -3.958 -8.195 -12.501 1.00 94.88 180 ARG A O 1
ATOM 1381 N N . ALA A 1 181 ? -2.484 -7.015 -13.726 1.00 94.00 181 ALA A N 1
ATOM 1382 C CA . ALA A 1 181 ? -1.524 -8.104 -13.883 1.00 94.00 181 ALA A CA 1
ATOM 1383 C C . ALA A 1 181 ? -1.065 -8.652 -12.519 1.00 94.00 181 ALA A C 1
ATOM 1385 O O . ALA A 1 181 ? -1.087 -9.864 -12.301 1.00 94.00 181 ALA A O 1
ATOM 1386 N N . LEU A 1 182 ? -0.749 -7.761 -11.569 1.00 91.94 182 LEU A N 1
ATOM 1387 C CA . LEU A 1 182 ? -0.434 -8.157 -10.194 1.00 91.94 182 LEU A CA 1
ATOM 1388 C C . LEU A 1 182 ? -1.637 -8.825 -9.512 1.00 91.94 182 LEU A C 1
ATOM 1390 O O . LEU A 1 182 ? -1.498 -9.891 -8.919 1.00 91.94 182 LEU A O 1
ATOM 1394 N N . ALA A 1 183 ? -2.840 -8.259 -9.614 1.00 92.25 183 ALA A N 1
ATOM 1395 C CA . ALA A 1 183 ? -4.030 -8.857 -9.007 1.00 92.25 183 ALA A CA 1
ATOM 1396 C C . ALA A 1 183 ? -4.287 -10.293 -9.500 1.00 92.25 183 ALA A C 1
ATOM 1398 O O . ALA A 1 183 ? -4.558 -11.185 -8.691 1.00 92.25 183 ALA A O 1
ATOM 1399 N N . GLU A 1 184 ? -4.149 -10.527 -10.804 1.00 92.50 184 GLU A N 1
ATOM 1400 C CA . GLU A 1 184 ? -4.319 -11.833 -11.445 1.00 92.50 184 GLU A CA 1
ATOM 1401 C C . GLU A 1 184 ? -3.210 -12.822 -11.075 1.00 92.50 184 GLU A C 1
ATOM 1403 O O . GLU A 1 184 ? -3.487 -14.001 -10.854 1.00 92.50 184 GLU A O 1
ATOM 1408 N N . GLU A 1 185 ? -1.958 -12.374 -10.982 1.00 89.94 185 GLU A N 1
ATOM 1409 C CA . GLU A 1 185 ? -0.842 -13.197 -10.503 1.00 89.94 185 GLU A CA 1
ATOM 1410 C C . GLU A 1 185 ? -1.096 -13.689 -9.071 1.00 89.94 185 GLU A C 1
ATOM 1412 O O . GLU A 1 185 ? -1.027 -14.887 -8.787 1.00 89.94 185 GLU A O 1
ATOM 1417 N N . TYR A 1 186 ? -1.470 -12.778 -8.169 1.00 87.38 186 TYR A N 1
ATOM 1418 C CA . TYR A 1 186 ? -1.751 -13.122 -6.777 1.00 87.38 186 TYR A CA 1
ATOM 1419 C C . TYR A 1 186 ? -3.004 -13.986 -6.620 1.00 87.38 186 TYR A C 1
ATOM 1421 O O . TYR A 1 186 ? -3.041 -14.840 -5.731 1.00 87.38 186 TYR A O 1
ATOM 1429 N N . ALA A 1 187 ? -4.013 -13.786 -7.471 1.00 88.19 187 ALA A N 1
ATOM 1430 C CA . ALA A 1 187 ? -5.209 -14.620 -7.499 1.00 88.19 187 ALA A CA 1
ATOM 1431 C C . ALA A 1 187 ? -4.885 -16.049 -7.960 1.00 88.19 187 ALA A C 1
ATOM 1433 O O . ALA A 1 187 ? -5.270 -17.001 -7.285 1.00 88.19 187 ALA A O 1
ATOM 1434 N N . ARG A 1 188 ? -4.110 -16.208 -9.044 1.00 90.06 188 ARG A N 1
ATOM 1435 C CA . ARG A 1 188 ? -3.647 -17.521 -9.531 1.00 90.06 188 ARG A CA 1
ATOM 1436 C C . ARG A 1 188 ? -2.799 -18.259 -8.499 1.00 90.06 188 ARG A C 1
ATOM 1438 O O . ARG A 1 188 ? -2.912 -19.470 -8.370 1.00 90.06 188 ARG A O 1
ATOM 1445 N N . ALA A 1 189 ? -2.002 -17.528 -7.723 1.00 84.38 189 ALA A N 1
ATOM 1446 C CA . ALA A 1 189 ? -1.215 -18.087 -6.628 1.00 84.38 189 ALA A CA 1
ATOM 1447 C C . ALA A 1 189 ? -2.041 -18.442 -5.371 1.00 84.38 189 ALA A C 1
ATOM 1449 O O . ALA A 1 189 ? -1.458 -18.829 -4.359 1.00 84.38 189 ALA A O 1
ATOM 1450 N N . GLY A 1 190 ? -3.368 -18.251 -5.379 1.00 83.00 190 GLY A N 1
ATOM 1451 C CA . GLY A 1 190 ? -4.239 -18.526 -4.231 1.00 83.00 190 GLY A CA 1
ATOM 1452 C C . GLY A 1 190 ? -3.962 -17.632 -3.017 1.00 83.00 190 GLY A C 1
ATOM 1453 O O . GLY A 1 190 ? -4.327 -17.972 -1.892 1.00 83.00 190 GLY A O 1
ATOM 1454 N N . LYS A 1 191 ? -3.286 -16.491 -3.208 1.00 79.12 191 LYS A N 1
ATOM 1455 C CA . LYS A 1 191 ? -2.877 -15.631 -2.096 1.00 79.12 191 LYS A CA 1
ATOM 1456 C C . LYS A 1 191 ? -4.047 -14.732 -1.673 1.00 79.12 191 LYS A C 1
ATOM 1458 O O . LYS A 1 191 ? -4.589 -14.002 -2.510 1.00 79.12 191 LYS A O 1
ATOM 1463 N N . PRO A 1 192 ? -4.384 -14.661 -0.370 1.00 75.44 192 PRO A N 1
ATOM 1464 C CA . PRO A 1 192 ? -5.454 -13.788 0.128 1.00 75.44 192 PRO A CA 1
ATOM 1465 C C . PRO A 1 192 ? -5.157 -12.297 -0.103 1.00 75.44 192 PRO A C 1
ATOM 1467 O O . PRO A 1 192 ? -6.065 -11.465 -0.123 1.00 75.44 192 PRO A O 1
ATOM 1470 N N . SER A 1 193 ? -3.887 -11.952 -0.345 1.00 77.00 193 SER A N 1
ATOM 1471 C CA . SER A 1 193 ? -3.461 -10.599 -0.696 1.00 77.00 193 SER A CA 1
ATOM 1472 C C . SER A 1 193 ? -3.990 -10.102 -2.044 1.00 77.00 193 SER A C 1
ATOM 1474 O O . SER A 1 193 ? -3.978 -8.895 -2.268 1.00 77.00 193 SER A O 1
ATOM 1476 N N . SER A 1 194 ? -4.481 -10.988 -2.919 1.00 82.62 194 SER A N 1
ATOM 1477 C CA . SER A 1 194 ? -5.102 -10.630 -4.207 1.00 82.62 194 SER A CA 1
ATOM 1478 C C . SER A 1 194 ? -6.235 -9.608 -4.062 1.00 82.62 194 SER A C 1
ATOM 1480 O O . SER A 1 194 ? -6.396 -8.733 -4.909 1.00 82.62 194 SER A O 1
ATOM 1482 N N . THR A 1 195 ? -6.969 -9.646 -2.949 1.00 84.56 195 THR A N 1
ATOM 1483 C CA . THR A 1 195 ? -8.049 -8.697 -2.635 1.00 84.56 195 THR A CA 1
ATOM 1484 C C . THR A 1 195 ? -7.574 -7.240 -2.572 1.00 84.56 195 THR A C 1
ATOM 1486 O O . THR A 1 195 ? -8.268 -6.350 -3.068 1.00 84.56 195 THR A O 1
ATOM 1489 N N . TYR A 1 196 ? -6.375 -6.981 -2.036 1.00 84.62 196 TYR A N 1
ATOM 1490 C CA . TYR A 1 196 ? -5.792 -5.635 -1.972 1.00 84.62 196 TYR A CA 1
ATOM 1491 C C . TYR A 1 196 ? -5.411 -5.116 -3.358 1.00 84.62 196 TYR A C 1
ATOM 1493 O O . TYR A 1 196 ? -5.668 -3.955 -3.672 1.00 84.62 196 TYR A O 1
ATOM 1501 N N . PHE A 1 197 ? -4.866 -5.983 -4.211 1.00 86.56 197 PHE A N 1
ATOM 1502 C CA . PHE A 1 197 ? -4.544 -5.626 -5.590 1.00 86.56 197 PHE A CA 1
ATOM 1503 C C . PHE A 1 197 ? -5.814 -5.370 -6.410 1.00 86.56 197 PHE A C 1
ATOM 1505 O O . PHE A 1 197 ? -5.882 -4.382 -7.131 1.00 86.56 197 PHE A O 1
ATOM 1512 N N . TRP A 1 198 ? -6.878 -6.158 -6.226 1.00 90.94 198 TRP A N 1
ATOM 1513 C CA . TRP A 1 198 ? -8.170 -5.878 -6.864 1.00 90.94 198 TRP A CA 1
ATOM 1514 C C . TRP A 1 198 ? -8.810 -4.572 -6.391 1.00 90.94 198 TRP A C 1
ATOM 1516 O O . TRP A 1 198 ? -9.481 -3.902 -7.176 1.00 90.94 198 TRP A O 1
ATOM 1526 N N . LYS A 1 199 ? -8.609 -4.177 -5.129 1.00 91.00 199 LYS A N 1
ATOM 1527 C CA . LYS A 1 199 ? -9.012 -2.845 -4.656 1.00 91.00 199 LYS A CA 1
ATOM 1528 C C . LYS A 1 199 ? -8.221 -1.746 -5.378 1.00 91.00 199 LYS A C 1
ATOM 1530 O O . LYS A 1 199 ? -8.831 -0.794 -5.860 1.00 91.00 199 LYS A O 1
ATOM 1535 N N . ALA A 1 200 ? -6.905 -1.914 -5.503 1.00 90.25 200 ALA A N 1
ATOM 1536 C CA . ALA A 1 200 ? -6.027 -0.985 -6.212 1.00 90.25 200 ALA A CA 1
ATOM 1537 C C . ALA A 1 200 ? -6.423 -0.827 -7.695 1.00 90.25 200 ALA A C 1
ATOM 1539 O O . ALA A 1 200 ? -6.520 0.294 -8.191 1.00 90.25 200 ALA A O 1
ATOM 1540 N N . VAL A 1 201 ? -6.774 -1.930 -8.372 1.00 93.44 201 VAL A N 1
ATOM 1541 C CA . VAL A 1 201 ? -7.314 -1.913 -9.745 1.00 93.44 201 VAL A CA 1
ATOM 1542 C C . VAL A 1 201 ? -8.553 -1.026 -9.837 1.00 93.44 201 VAL A C 1
ATOM 1544 O O . VAL A 1 201 ? -8.599 -0.127 -10.674 1.00 93.44 201 VAL A O 1
ATOM 1547 N N . ARG A 1 202 ? -9.536 -1.219 -8.947 1.00 94.31 202 ARG A N 1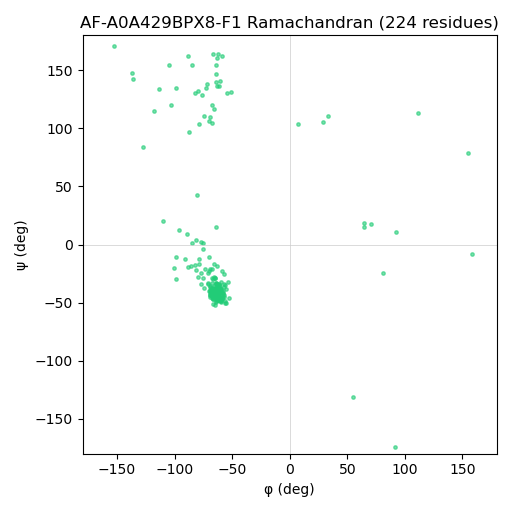
ATOM 1548 C CA . ARG A 1 202 ? -10.774 -0.420 -8.953 1.00 94.31 202 ARG A CA 1
AT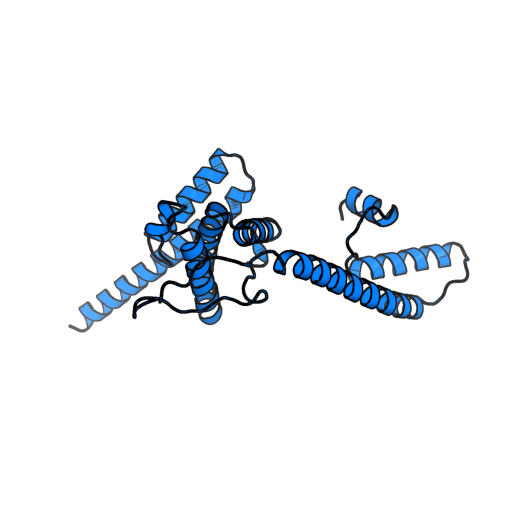OM 1549 C C . ARG A 1 202 ? -10.506 1.069 -8.729 1.00 94.31 202 ARG A C 1
ATOM 1551 O O . ARG A 1 202 ? -11.161 1.900 -9.351 1.00 94.31 202 ARG A O 1
ATOM 1558 N N . GLN A 1 203 ? -9.550 1.415 -7.865 1.00 91.81 203 GLN A N 1
ATOM 1559 C CA . GLN A 1 203 ? -9.154 2.810 -7.635 1.00 91.81 203 GLN A CA 1
ATOM 1560 C C . GLN A 1 203 ? -8.534 3.435 -8.892 1.00 91.81 203 GLN A C 1
ATOM 1562 O O . GLN A 1 203 ? -8.910 4.543 -9.279 1.00 91.81 203 GLN A O 1
ATOM 1567 N N . ALA A 1 204 ? -7.631 2.716 -9.563 1.00 91.69 204 ALA A N 1
ATOM 1568 C CA . ALA A 1 204 ? -7.020 3.182 -10.805 1.00 91.69 204 ALA A CA 1
ATOM 1569 C C . ALA A 1 204 ? -8.060 3.329 -11.934 1.00 91.69 204 ALA A C 1
ATOM 1571 O O . ALA A 1 204 ? -8.072 4.344 -12.630 1.00 91.69 204 ALA A O 1
ATOM 1572 N N . GLU A 1 205 ? -8.981 2.371 -12.078 1.00 94.19 205 GLU A N 1
ATOM 1573 C CA . GLU A 1 205 ? -10.072 2.429 -13.064 1.00 94.19 205 GLU A CA 1
ATOM 1574 C C . GLU A 1 205 ? -11.012 3.614 -12.822 1.00 94.19 205 GLU A C 1
ATOM 1576 O O . GLU A 1 205 ? -11.344 4.341 -13.758 1.00 94.19 205 GLU A O 1
ATOM 1581 N N . ALA A 1 206 ? -11.414 3.845 -11.569 1.00 91.50 206 ALA A N 1
ATOM 1582 C CA . ALA A 1 206 ? -12.257 4.982 -11.209 1.00 91.50 206 ALA A CA 1
ATOM 1583 C C . ALA A 1 206 ? -11.580 6.321 -11.545 1.00 91.50 206 ALA A C 1
ATOM 1585 O O . ALA A 1 206 ? -12.231 7.242 -12.037 1.00 91.50 206 ALA A O 1
ATOM 1586 N N . SER A 1 207 ? -10.265 6.416 -11.334 1.00 91.88 207 SER A N 1
ATOM 1587 C CA . SER A 1 207 ? -9.484 7.604 -11.682 1.00 91.88 207 SER A CA 1
ATOM 1588 C C . SER A 1 207 ? -9.431 7.849 -13.189 1.00 91.88 207 SER A C 1
ATOM 1590 O O . SER A 1 207 ? -9.662 8.976 -13.624 1.00 91.88 207 SER A O 1
ATOM 1592 N N . VAL A 1 208 ? -9.215 6.802 -13.994 1.00 92.25 208 VAL A N 1
ATOM 1593 C CA . VAL A 1 208 ? -9.242 6.908 -15.464 1.00 92.25 208 VAL A CA 1
ATOM 1594 C C . VAL A 1 208 ? -10.606 7.394 -15.948 1.00 92.25 208 VAL A C 1
ATOM 1596 O O . VAL A 1 208 ? -10.661 8.380 -16.677 1.00 92.25 208 VAL A O 1
ATOM 1599 N N . ARG A 1 209 ? -11.699 6.786 -15.468 1.00 92.19 209 ARG A N 1
ATOM 1600 C CA . ARG A 1 209 ? -13.066 7.197 -15.831 1.00 92.19 209 ARG A CA 1
ATOM 1601 C C . ARG A 1 209 ? -13.349 8.651 -15.468 1.00 92.19 209 ARG A C 1
ATOM 1603 O O . ARG A 1 209 ? -13.956 9.370 -16.250 1.00 92.19 209 ARG A O 1
ATOM 1610 N N . LYS A 1 210 ? -12.887 9.104 -14.297 1.00 89.56 210 LYS A N 1
ATOM 1611 C CA . LYS A 1 210 ? -13.046 10.499 -13.863 1.00 89.56 210 LYS A CA 1
ATOM 1612 C C . LYS A 1 210 ? -12.316 11.474 -14.793 1.00 89.56 210 LYS A C 1
ATOM 1614 O O . LYS A 1 210 ? -12.843 12.543 -15.083 1.00 89.56 210 LYS A O 1
ATOM 1619 N N . VAL A 1 211 ? -11.113 11.119 -15.245 1.00 88.19 211 VAL A N 1
ATOM 1620 C CA . VAL A 1 211 ? -10.336 11.943 -16.186 1.00 88.19 211 VAL A CA 1
ATOM 1621 C C . VAL A 1 211 ? -10.991 11.969 -17.566 1.00 88.19 211 VAL A C 1
ATOM 1623 O O . VAL A 1 211 ? -11.090 13.039 -18.158 1.00 88.19 211 VAL A O 1
ATOM 1626 N N . GLU A 1 212 ? -11.457 10.824 -18.066 1.00 90.44 212 GLU A N 1
ATOM 1627 C CA . GLU A 1 212 ? -12.159 10.728 -19.353 1.00 90.44 212 GLU A CA 1
ATOM 1628 C C . GLU A 1 212 ? -13.463 11.544 -19.335 1.00 90.44 212 GLU A C 1
ATOM 1630 O O . GLU A 1 212 ? -13.646 12.407 -20.187 1.00 90.44 212 GLU A O 1
ATOM 1635 N N . ALA A 1 213 ? -14.291 11.393 -18.296 1.00 90.25 213 ALA A N 1
ATOM 1636 C CA . ALA A 1 213 ? -15.530 12.159 -18.142 1.00 90.25 213 ALA A CA 1
ATOM 1637 C C . ALA A 1 213 ? -15.294 13.678 -18.068 1.00 90.25 213 ALA A C 1
ATOM 1639 O O . ALA A 1 213 ? -16.065 14.458 -18.622 1.00 90.25 213 ALA A O 1
ATOM 1640 N N . ARG A 1 214 ? -14.216 14.115 -17.401 1.00 90.69 214 ARG A N 1
ATOM 1641 C CA . ARG A 1 214 ? -13.849 15.536 -17.346 1.00 90.69 214 ARG A CA 1
ATOM 1642 C C . ARG A 1 214 ? -13.483 16.077 -18.730 1.00 90.69 214 ARG A C 1
ATOM 1644 O O . ARG A 1 214 ? -13.943 17.155 -19.083 1.00 90.69 214 ARG A O 1
ATOM 1651 N N . ARG A 1 215 ? -12.707 15.323 -19.512 1.00 90.00 215 ARG A N 1
ATOM 1652 C CA . ARG A 1 215 ? -12.335 15.709 -20.883 1.00 90.00 215 ARG A CA 1
ATOM 1653 C C . ARG A 1 215 ? -13.547 15.793 -21.804 1.00 90.00 215 ARG A C 1
ATOM 1655 O O . ARG A 1 215 ? -13.634 16.711 -22.605 1.00 90.00 215 ARG A O 1
ATOM 1662 N N . GLU A 1 216 ? -14.484 14.857 -21.679 1.00 91.25 216 GLU A N 1
ATOM 1663 C CA . GLU A 1 216 ? -15.737 14.893 -22.441 1.00 91.25 216 GLU A CA 1
ATOM 1664 C C . GLU A 1 216 ? -16.593 16.113 -22.081 1.00 91.25 216 GLU A C 1
ATOM 1666 O O . GLU A 1 216 ? -17.204 16.710 -22.963 1.00 91.25 216 GLU A O 1
ATOM 1671 N N . ALA A 1 217 ? -16.630 16.504 -20.804 1.00 90.69 217 ALA A N 1
ATOM 1672 C CA . ALA A 1 217 ? -17.340 17.702 -20.366 1.00 90.69 217 ALA A CA 1
ATOM 1673 C C . ALA A 1 217 ? -16.685 18.992 -20.890 1.00 90.69 217 ALA A C 1
ATOM 1675 O O . ALA A 1 217 ? -17.392 19.867 -21.382 1.00 90.69 217 ALA A O 1
ATOM 1676 N N . GLU A 1 218 ? -15.354 19.087 -20.830 1.00 91.25 218 GLU A N 1
ATOM 1677 C CA . GLU A 1 218 ? -14.586 20.222 -21.365 1.00 91.25 218 GLU A CA 1
ATOM 1678 C C . GLU A 1 218 ? -14.792 20.354 -22.888 1.00 91.25 218 GLU A C 1
ATOM 1680 O O . GLU A 1 218 ? -15.149 21.426 -23.367 1.00 91.25 218 GLU A O 1
ATOM 1685 N N . ALA A 1 219 ? -14.715 19.249 -23.638 1.00 90.06 219 ALA A N 1
ATOM 1686 C CA . ALA A 1 219 ? -14.941 19.251 -25.086 1.00 90.06 219 ALA A CA 1
ATOM 1687 C C . ALA A 1 219 ? -16.374 19.661 -25.483 1.00 90.06 219 ALA A C 1
ATOM 1689 O O . ALA A 1 219 ? -16.574 20.296 -26.516 1.00 90.06 219 ALA A O 1
ATOM 1690 N N . ARG A 1 220 ? -17.384 19.312 -24.673 1.00 90.06 220 ARG A N 1
ATOM 1691 C CA . ARG A 1 220 ? -18.771 19.760 -24.897 1.00 90.06 220 ARG A CA 1
ATOM 1692 C C . ARG A 1 220 ? -18.932 21.257 -24.655 1.00 90.06 220 ARG A C 1
ATOM 1694 O O . ARG A 1 220 ? -19.591 21.914 -25.447 1.00 90.06 220 ARG A O 1
ATOM 1701 N N . GLN A 1 221 ? -18.308 21.791 -23.605 1.00 88.62 221 GLN A N 1
ATOM 1702 C CA . GLN A 1 221 ? -18.334 23.230 -23.328 1.00 88.62 221 GLN A CA 1
ATOM 1703 C C . GLN A 1 221 ? -17.656 24.032 -24.442 1.00 88.62 221 GLN A C 1
ATOM 1705 O O . GLN A 1 221 ? -18.175 25.064 -24.851 1.00 88.62 221 GLN A O 1
ATOM 1710 N N . GLU A 1 222 ? -16.533 23.546 -24.971 1.00 87.94 222 GLU A N 1
ATOM 1711 C CA . GLU A 1 222 ? -15.853 24.186 -26.103 1.00 87.94 222 GLU A CA 1
ATOM 1712 C C . GLU A 1 222 ? -16.709 24.168 -27.380 1.00 87.94 222 GLU A C 1
ATOM 1714 O O . GLU A 1 222 ? -16.736 25.159 -28.105 1.00 87.94 222 GLU A O 1
ATOM 1719 N N . ALA A 1 223 ? -17.459 23.088 -27.626 1.00 85.25 223 ALA A N 1
ATOM 1720 C CA . ALA A 1 223 ? -18.360 22.972 -28.776 1.00 85.25 223 ALA A CA 1
ATOM 1721 C C . ALA A 1 223 ? -19.654 23.806 -28.661 1.00 85.25 223 ALA A C 1
ATOM 1723 O O . ALA A 1 223 ? -20.294 24.061 -29.674 1.00 85.25 223 ALA A O 1
ATOM 1724 N N . GLU A 1 224 ? -20.064 24.201 -27.452 1.00 81.88 224 GLU A N 1
ATOM 1725 C CA . GLU A 1 224 ? -21.235 25.067 -27.224 1.00 81.88 224 GLU A CA 1
ATOM 1726 C C . GLU A 1 224 ? -20.889 26.567 -27.271 1.00 81.88 224 GLU A C 1
ATOM 1728 O O . GLU A 1 224 ? -21.782 27.399 -27.428 1.00 81.88 224 GLU A O 1
ATOM 1733 N N . VAL A 1 225 ? -19.607 26.921 -27.115 1.00 83.50 225 VAL A N 1
ATOM 1734 C CA . VAL A 1 225 ? -19.120 28.313 -27.076 1.00 83.50 225 VAL A CA 1
ATOM 1735 C C . VAL A 1 225 ? -18.504 28.766 -28.411 1.00 83.50 225 VAL A C 1
ATOM 1737 O O . VAL A 1 225 ? -18.410 29.972 -28.644 1.00 83.50 225 VAL A O 1
ATOM 1740 N N . GLY A 1 226 ? -18.087 27.832 -29.274 1.00 65.00 226 GLY A N 1
ATOM 1741 C CA . GLY A 1 226 ? -17.521 28.102 -30.607 1.00 65.00 226 GLY A CA 1
ATOM 1742 C C . GLY A 1 226 ? -18.544 28.023 -31.731 1.00 65.00 226 GLY A C 1
ATOM 1743 O O . GLY A 1 226 ? -18.461 28.883 -32.636 1.00 65.00 226 GLY A O 1
#

pLDDT: mean 78.84, std 15.52, range [35.66, 94.94]

Foldseek 3Di:
DDPVVVVCVVVVVDPDLDDLVVVLVVLVVVVVVCVVVVHDDDDSVVSSVVVVVVSVVVVVVVVVVVVVVVVVVVVPDDDDDDDDDDPPDDDPDDDDPVLLDDDPVLPPVLVVLSVCLVVLNLVSLQLQLLLLLLVLLVDDPVSVVSSNVSSLVSLVSNPPVDPLSVQDDSADPSSLVVLVVVLVVCVVVVHPSSVSSVVSNVSRVVSRVVVVVVVVVVVVVVVVVD

Secondary structure (DSSP, 8-state):
--HHHHHHHHTT---SPPPHHHHHHHHHHHHHHHHHTT-----HHHHHHHHHHHHHHHHHHHHHHHHHHHHHTGGG------PPPPTT-----PPPTTT----GGGHHHHHHHHHHHHTT-HHHHHHHHHHHHHHHHHS-HHHHHHHHHHHHHHHHHHTTTSGGGGG--SSSHHHHHHHHHHHHHHHHTT-TTHHHHHHHHHHHHHHHHHHHHHHHHHHHHHHHH-